Protein AF-A0A8C4NB03-F1 (afdb_monomer)

Foldseek 3Di:
DPDPPPPPDDLPVLPDDCDPVNVVVVCPDPVVDDPVSVVCCVVDVDDPDDDADVVNDDQDDDDPFAFDDKDWADWDQQAPVRWIKTWMWTWTQQQKIWIWIGGPVGIDTLDIDRHDRGGWDDWDDDRVVQWIWTDGPVGIDIDGVDDQQVDQDQVSQLSDSQWHDPLGGIDGRDHPDPDPPNDPDQPCDPVRDPPDSPDDPDPPDVVVVVVVVVVVVVVVVVVCVVCVPPPPPVVVVVVVVCCVPPPPDDDDD

Nearest PDB structures (foldseek):
  9fmd-assembly1_w  TM=7.804E-01  e=2.345E-02  Homo sapiens
  7v2w-assembly1_H  TM=7.404E-01  e=2.937E-02  Saccharomyces cerevisiae S288C
  7v2y-assembly1_C  TM=7.307E-01  e=4.611E-02  Saccharomyces cerevisiae S288C
  4zoy-assembly1_A  TM=7.000E-01  e=1.136E-01  Thermochaetoides thermophila
  8avg-assembly1_B  TM=5.423E-01  e=3.710E-01  Mus musculus

InterPro domains:
  IPR001627 Sema domain [PF01403] (14-124)
  IPR001627 Sema domain [PS51004] (1-145)
  IPR015943 WD40/YVTN repeat-like-containing domain superfamily [G3DSA:2.130.10.10] (7-146)
  IPR027231 Semaphorin [PTHR11036] (16-190)
  IPR036352 Sema domain superfamily [SSF101912] (17-151)

Mean predicted aligned error: 15.62 Å

Sequence (253 aa):
MMLGHIFRSHFYSSLQCITPELHRSGFNTSLDLPDDSLRYLQDNPLLAGVVKPYKDKPLFVAHKDTYTRIAVGPPLHADLKLRTYRIIYLGTDKGVLHKVVLRDNGTYVSSKINLFNSSIKNLLMAPSKGMLYVNSAEGVAQVPVVYCEAYCSCSLCVKDPHCTWNMTHCIIHRTSLKQSVETCEPHHDVNGNNSRIQEDKDCFSPFLLLGLFMILLVISVVLTRLWPHRHVYAGRIYRWIWQRHFTTHPDFR

Radius of gyration: 31.24 Å; Cα contacts (8 Å, |Δi|>4): 310; chains: 1; bounding box: 99×56×75 Å

Structure (mmCIF, N/CA/C/O backbone):
data_AF-A0A8C4NB03-F1
#
_entry.id   AF-A0A8C4NB03-F1
#
loop_
_atom_site.group_PDB
_atom_site.id
_atom_site.type_symbol
_atom_site.label_atom_id
_atom_site.label_alt_id
_atom_site.label_comp_id
_atom_site.label_asym_id
_atom_site.label_entity_id
_atom_site.label_seq_id
_atom_site.pdbx_PDB_ins_code
_atom_site.Cartn_x
_atom_site.Cartn_y
_atom_site.Cartn_z
_atom_site.occupancy
_atom_site.B_iso_or_equiv
_atom_site.auth_seq_id
_atom_site.auth_comp_id
_atom_site.auth_asym_id
_atom_site.auth_atom_id
_atom_site.pdbx_PDB_model_num
ATOM 1 N N . MET A 1 1 ? -48.770 4.315 7.917 1.00 39.28 1 MET A N 1
ATOM 2 C CA . MET A 1 1 ? -47.338 4.131 8.242 1.00 39.28 1 MET A CA 1
ATOM 3 C C . MET A 1 1 ? -46.937 5.167 9.290 1.00 39.28 1 MET A C 1
ATOM 5 O O . MET A 1 1 ? -46.434 6.223 8.949 1.00 39.28 1 MET A O 1
ATOM 9 N N . MET A 1 2 ? -47.235 4.905 10.563 1.00 34.56 2 MET A N 1
ATOM 10 C CA . MET A 1 2 ? -46.855 5.756 11.698 1.00 34.56 2 MET A CA 1
ATOM 11 C C . MET A 1 2 ? -46.281 4.857 12.795 1.00 34.56 2 MET A C 1
ATOM 13 O O . MET A 1 2 ? -46.983 4.520 13.732 1.00 34.56 2 MET A O 1
ATOM 17 N N . LEU A 1 3 ? -45.035 4.410 12.638 1.00 29.78 3 LEU A N 1
ATOM 18 C CA . LEU A 1 3 ? -44.273 3.695 13.680 1.00 29.78 3 LEU A CA 1
ATOM 19 C C . LEU A 1 3 ? -42.755 3.963 13.530 1.00 29.78 3 LEU A C 1
ATOM 21 O O . LEU A 1 3 ? -41.924 3.125 13.849 1.00 29.78 3 LEU A O 1
ATOM 25 N N . GLY A 1 4 ? -42.376 5.136 13.005 1.00 31.12 4 GLY A N 1
ATOM 26 C CA . GLY A 1 4 ? -40.973 5.501 12.737 1.00 31.12 4 GLY A CA 1
ATOM 27 C C . GLY A 1 4 ? -40.323 6.443 13.758 1.00 31.12 4 GLY A C 1
ATOM 28 O O . GLY A 1 4 ? -39.157 6.783 13.601 1.00 31.12 4 GLY A O 1
ATOM 29 N N . HIS A 1 5 ? -41.051 6.888 14.789 1.00 32.00 5 HIS A N 1
ATOM 30 C CA . HIS A 1 5 ? -40.609 7.993 15.657 1.00 32.00 5 HIS A CA 1
ATOM 31 C C . HIS A 1 5 ? -40.432 7.644 17.145 1.00 32.00 5 HIS A C 1
ATOM 33 O O . HIS A 1 5 ? -40.234 8.551 17.943 1.00 32.00 5 HIS A O 1
ATOM 39 N N . ILE A 1 6 ? -40.436 6.361 17.530 1.00 32.59 6 ILE A N 1
ATOM 40 C CA . ILE A 1 6 ? -40.239 5.956 18.941 1.00 32.59 6 ILE A CA 1
ATOM 41 C C . ILE A 1 6 ? -38.779 5.556 19.250 1.00 32.59 6 ILE A C 1
ATOM 43 O O . ILE A 1 6 ? -38.329 5.704 20.379 1.00 32.59 6 ILE A O 1
ATOM 47 N N . PHE A 1 7 ? -37.968 5.173 18.258 1.00 35.81 7 PHE A N 1
ATOM 48 C CA . PHE A 1 7 ? -36.562 4.773 18.472 1.00 35.81 7 PHE A CA 1
ATOM 49 C C . PHE A 1 7 ? -35.549 5.916 18.314 1.00 35.81 7 PHE A C 1
ATOM 51 O O . PHE A 1 7 ? -34.448 5.726 17.797 1.00 35.81 7 PHE A O 1
ATOM 58 N N . ARG A 1 8 ? -35.906 7.134 18.727 1.00 42.50 8 ARG A N 1
ATOM 59 C CA . ARG A 1 8 ? -35.011 8.291 18.616 1.00 42.50 8 ARG A CA 1
ATOM 60 C C . ARG A 1 8 ? -34.994 9.093 19.916 1.00 42.50 8 ARG A C 1
ATOM 62 O O . ARG A 1 8 ? -35.601 10.151 19.943 1.00 42.50 8 ARG A O 1
ATOM 69 N N . SER A 1 9 ? -34.281 8.609 20.946 1.00 42.16 9 SER A N 1
ATOM 70 C CA . SER A 1 9 ? -33.497 9.503 21.837 1.00 42.16 9 SER A CA 1
ATOM 71 C C . SER A 1 9 ? -32.680 8.875 22.985 1.00 42.16 9 SER A C 1
ATOM 73 O O . SER A 1 9 ? -31.803 9.585 23.455 1.00 42.16 9 SER A O 1
ATOM 75 N N . HIS A 1 10 ? -32.855 7.624 23.445 1.00 42.25 10 HIS A N 1
ATOM 76 C CA . HIS A 1 10 ? -32.178 7.199 24.703 1.00 42.25 10 HIS A CA 1
ATOM 77 C C . HIS A 1 10 ? -31.176 6.031 24.646 1.00 42.25 10 HIS A C 1
ATOM 79 O O . HIS A 1 10 ? -30.342 5.942 25.536 1.00 42.25 10 HIS A O 1
ATOM 85 N N . PHE A 1 11 ? -31.185 5.172 23.622 1.00 46.91 11 PHE A N 1
ATOM 86 C CA . PHE A 1 11 ? -30.356 3.944 23.621 1.00 46.91 11 PHE A CA 1
ATOM 87 C C . PHE A 1 11 ? -29.073 4.006 22.775 1.00 46.91 11 PHE A C 1
ATOM 89 O O . PHE A 1 11 ? -28.273 3.076 22.778 1.00 46.91 11 PHE A O 1
ATOM 96 N N . TYR A 1 12 ? -28.835 5.105 22.054 1.00 47.53 12 TYR A N 1
ATOM 97 C CA . TYR A 1 12 ? -27.606 5.266 21.262 1.00 47.53 12 TYR A CA 1
ATOM 98 C C . TYR A 1 12 ? -26.385 5.682 22.098 1.00 47.53 12 TYR A C 1
ATOM 100 O O . TYR A 1 12 ? -25.274 5.661 21.579 1.00 47.53 12 TYR A O 1
ATOM 108 N N . SER A 1 13 ? -26.559 6.012 23.384 1.00 51.44 13 SER A N 1
ATOM 109 C CA . SER A 1 13 ? -25.444 6.294 24.301 1.00 51.44 13 SER A CA 1
ATOM 110 C C . SER A 1 13 ? -24.755 5.034 24.830 1.00 51.44 13 SER A C 1
ATOM 112 O O . SER A 1 13 ? -23.807 5.150 25.597 1.00 51.44 13 SER A O 1
ATOM 114 N N . SER A 1 14 ? -25.242 3.839 24.487 1.00 54.34 14 SER A N 1
ATOM 115 C CA . SER A 1 14 ? -24.723 2.579 25.031 1.00 54.34 14 SER A CA 1
ATOM 116 C C . SER A 1 14 ? -23.525 2.044 24.235 1.00 54.34 14 SER A C 1
ATOM 118 O O . SER A 1 14 ? -22.681 1.360 24.795 1.00 54.34 14 SER A O 1
ATOM 120 N N . LEU A 1 15 ? -23.401 2.385 22.946 1.00 62.94 15 LEU A N 1
ATOM 121 C CA . LEU A 1 15 ? -22.334 1.924 22.036 1.00 62.94 15 LEU A CA 1
ATOM 122 C C . LEU A 1 15 ? -21.159 2.913 21.967 1.00 62.94 15 LEU A C 1
ATOM 124 O O . LEU A 1 15 ? -20.719 3.299 20.884 1.00 62.94 15 LEU A O 1
ATOM 128 N N . GLN A 1 16 ? -20.662 3.367 23.114 1.00 76.00 16 GLN A N 1
ATOM 129 C CA . GLN A 1 16 ? -19.567 4.334 23.156 1.00 76.00 16 GLN A CA 1
ATOM 130 C C . GLN A 1 16 ? -18.542 3.988 24.229 1.00 76.00 16 GLN A C 1
ATOM 132 O O . GLN A 1 16 ? -18.860 3.397 25.259 1.00 76.00 16 GLN A O 1
ATOM 137 N N . CYS A 1 17 ? -17.294 4.385 23.985 1.00 87.19 17 CYS A N 1
ATOM 138 C CA . CYS A 1 17 ? -16.289 4.434 25.040 1.00 87.19 17 CYS A CA 1
ATOM 139 C C . CYS A 1 17 ? -16.781 5.347 26.173 1.00 87.19 17 CYS A C 1
ATOM 141 O O . CYS A 1 17 ? -17.563 6.267 25.929 1.00 87.19 17 CYS A O 1
ATOM 143 N N . ILE A 1 18 ? -16.281 5.146 27.394 1.00 89.19 18 ILE A N 1
ATOM 144 C CA . ILE A 1 18 ? -16.534 6.083 28.494 1.00 89.19 18 ILE A CA 1
ATOM 145 C C . ILE A 1 18 ? -15.973 7.454 28.098 1.00 89.19 18 ILE A C 1
ATOM 147 O O . ILE A 1 18 ? -14.759 7.645 28.012 1.00 89.19 18 ILE A O 1
ATOM 151 N N . THR A 1 19 ? -16.869 8.391 27.787 1.00 88.75 19 THR A N 1
ATOM 152 C CA . THR A 1 19 ? -16.515 9.760 27.408 1.00 88.75 19 THR A CA 1
ATOM 153 C C . THR A 1 19 ? -16.420 10.652 28.651 1.00 88.75 19 THR A C 1
ATOM 155 O O . THR A 1 19 ? -16.938 10.294 29.716 1.00 88.75 19 THR A O 1
ATOM 158 N N . PRO A 1 20 ? -15.809 11.847 28.554 1.00 92.19 20 PRO A N 1
ATOM 159 C CA . PRO A 1 20 ? -15.792 12.804 29.660 1.00 92.19 20 PRO A CA 1
ATOM 160 C C . PRO A 1 20 ? -17.190 13.169 30.192 1.00 92.19 20 PRO A C 1
ATOM 162 O O . PRO A 1 20 ? -17.344 13.461 31.376 1.00 92.19 20 PRO A O 1
ATOM 165 N N . GLU A 1 21 ? -18.222 13.144 29.347 1.00 88.69 21 GLU A N 1
ATOM 166 C CA . GLU A 1 21 ? -19.617 13.393 29.735 1.00 88.69 21 GLU A CA 1
ATOM 167 C C . GLU A 1 21 ? -20.173 12.270 30.624 1.00 88.69 21 GLU A C 1
ATOM 169 O O . GLU A 1 21 ? -20.829 12.545 31.632 1.00 88.69 21 GLU A O 1
ATOM 174 N N . LEU A 1 22 ? -19.866 11.012 30.289 1.00 85.94 22 LEU A N 1
ATOM 175 C CA . LEU A 1 22 ? -20.229 9.851 31.106 1.00 85.94 22 LEU A CA 1
ATOM 176 C C . LEU A 1 22 ? -19.485 9.852 32.444 1.00 85.94 22 LEU A C 1
ATOM 178 O O . LEU A 1 22 ? -20.095 9.600 33.482 1.00 85.94 22 LEU A O 1
ATOM 182 N N . HIS A 1 23 ? -18.213 10.254 32.443 1.00 90.81 23 HIS A N 1
ATOM 183 C CA . HIS A 1 23 ? -17.425 10.382 33.668 1.00 90.81 23 HIS A CA 1
ATOM 184 C C . HIS A 1 23 ? -18.009 11.428 34.634 1.00 90.81 23 HIS A C 1
ATOM 186 O O . HIS A 1 23 ? -18.045 11.211 35.843 1.00 90.81 23 HIS A O 1
ATOM 192 N N . ARG A 1 24 ? -18.527 12.561 34.135 1.00 92.31 24 ARG A N 1
ATOM 193 C CA . ARG A 1 24 ? -19.234 13.552 34.980 1.00 92.31 24 ARG A CA 1
ATOM 194 C C . ARG A 1 24 ? -20.560 13.034 35.534 1.00 92.31 24 ARG A C 1
ATOM 196 O O . ARG A 1 24 ? -21.052 13.570 36.521 1.00 92.31 24 ARG A O 1
ATOM 203 N N . SER A 1 25 ? -21.118 12.006 34.904 1.00 87.62 25 SER A N 1
ATOM 204 C CA . SER A 1 25 ? -22.364 11.357 35.313 1.00 87.62 25 SER A CA 1
ATOM 205 C C . SER A 1 25 ? -22.132 10.187 36.281 1.00 87.62 25 SER A C 1
ATOM 207 O O . SER A 1 25 ? -23.084 9.494 36.623 1.00 87.62 25 SER A O 1
ATOM 209 N N . GLY A 1 26 ? -20.888 9.970 36.734 1.00 89.25 26 GLY A N 1
ATOM 210 C CA . GLY A 1 26 ? -20.524 8.933 37.705 1.00 89.25 26 GLY A CA 1
ATOM 211 C C . GLY A 1 26 ? -20.072 7.604 37.096 1.00 89.25 26 GLY A C 1
ATOM 212 O O . GLY A 1 26 ? -19.707 6.700 37.841 1.00 89.25 26 GLY A O 1
ATOM 213 N N . PHE A 1 27 ? -20.047 7.485 35.765 1.00 89.38 27 PHE A N 1
ATOM 214 C CA . PHE A 1 27 ? -19.575 6.287 35.074 1.00 89.38 27 PHE A CA 1
ATOM 215 C C . PHE A 1 27 ? -18.079 6.410 34.784 1.00 89.38 27 PHE A C 1
ATOM 217 O O . PHE A 1 27 ? -17.679 7.008 33.784 1.00 89.38 27 PHE A O 1
ATOM 224 N N . ASN A 1 28 ? -17.244 5.870 35.669 1.00 92.06 28 ASN A N 1
ATOM 225 C CA . ASN A 1 28 ? -15.788 5.955 35.537 1.00 92.06 28 ASN A CA 1
ATOM 226 C C . ASN A 1 28 ? -15.233 4.805 34.690 1.00 92.06 28 ASN A C 1
ATOM 228 O O . ASN A 1 28 ? -14.223 4.953 34.001 1.00 92.06 28 ASN A O 1
ATOM 232 N N . THR A 1 29 ? -15.900 3.655 34.734 1.00 91.31 29 THR A N 1
ATOM 233 C CA . THR A 1 29 ? -15.513 2.427 34.044 1.00 91.31 29 THR A CA 1
ATOM 234 C C . THR A 1 29 ? -16.710 1.785 33.344 1.00 91.31 29 THR A C 1
ATOM 236 O O . THR A 1 29 ? -17.862 2.139 33.587 1.00 91.31 29 THR A O 1
ATOM 239 N N . SER A 1 30 ? -16.453 0.796 32.483 1.00 88.19 30 SER A N 1
ATOM 240 C CA . SER A 1 30 ? -17.520 0.022 31.835 1.00 88.19 30 SER A CA 1
ATOM 241 C C . SER A 1 30 ? -18.359 -0.808 32.812 1.00 88.19 30 SER A C 1
ATOM 243 O O . SER A 1 30 ? -19.448 -1.227 32.441 1.00 88.19 30 SER A O 1
ATOM 245 N N . LEU A 1 31 ? -17.862 -1.061 34.029 1.00 90.00 31 LEU A N 1
ATOM 246 C CA . LEU A 1 31 ? -18.582 -1.795 35.076 1.00 90.00 31 LEU A CA 1
ATOM 247 C C . LEU A 1 31 ? -19.647 -0.939 35.761 1.00 90.00 31 LEU A C 1
ATOM 249 O O . LEU A 1 31 ? -20.587 -1.480 36.327 1.00 90.00 31 LEU A O 1
ATOM 253 N N . ASP A 1 32 ? -19.498 0.383 35.696 1.00 89.62 32 ASP A N 1
ATOM 254 C CA . ASP A 1 32 ? -20.463 1.308 36.283 1.00 89.62 32 ASP A CA 1
ATOM 255 C C . ASP A 1 32 ? -21.701 1.464 35.381 1.00 89.62 32 ASP A C 1
ATOM 257 O O . ASP A 1 32 ? -22.703 2.041 35.799 1.00 89.62 32 ASP A O 1
ATOM 261 N N . LEU A 1 33 ? -21.639 0.978 34.132 1.00 88.19 33 LEU A N 1
ATOM 262 C CA . LEU A 1 33 ? -22.737 1.078 33.176 1.00 88.19 33 LEU A CA 1
ATOM 263 C C . LEU A 1 33 ? -23.939 0.224 33.617 1.00 88.19 33 LEU A C 1
ATOM 265 O O . LEU A 1 33 ? -23.751 -0.893 34.093 1.00 88.19 33 LEU A O 1
ATOM 269 N N . PRO A 1 34 ? -25.182 0.690 33.393 1.00 88.75 34 PRO A N 1
ATOM 270 C CA . PRO A 1 34 ? -26.370 -0.078 33.750 1.00 88.75 34 PRO A CA 1
ATOM 271 C C . PRO A 1 34 ? -26.455 -1.418 33.009 1.00 88.75 34 PRO A C 1
ATOM 273 O O . PRO A 1 34 ? -26.228 -1.472 31.795 1.00 88.75 34 PRO A O 1
ATOM 276 N N . ASP A 1 35 ? -26.902 -2.467 33.704 1.00 89.31 35 ASP A N 1
ATOM 277 C CA . ASP A 1 35 ? -27.053 -3.821 33.148 1.00 89.31 35 ASP A CA 1
ATOM 278 C C . ASP A 1 35 ? -27.904 -3.861 31.873 1.00 89.31 35 ASP A C 1
ATOM 280 O O . ASP A 1 35 ? -27.586 -4.591 30.938 1.00 89.31 35 ASP A O 1
ATOM 284 N N . ASP A 1 36 ? -28.953 -3.039 31.776 1.00 87.81 36 ASP A N 1
ATOM 285 C CA . ASP A 1 36 ? -29.783 -2.967 30.567 1.00 87.81 36 ASP A CA 1
ATOM 286 C C . ASP A 1 36 ? -29.011 -2.442 29.349 1.00 87.81 36 ASP A C 1
ATOM 288 O O . ASP A 1 36 ? -29.244 -2.895 28.228 1.00 87.81 36 ASP A O 1
ATOM 292 N N . SER A 1 37 ? -28.058 -1.525 29.556 1.00 85.44 37 SER A N 1
ATOM 293 C CA . SER A 1 37 ? -27.166 -1.070 28.483 1.00 85.44 37 SER A CA 1
ATOM 294 C C . SER A 1 37 ? -26.199 -2.177 28.073 1.00 85.44 37 SER A C 1
ATOM 296 O O . SER A 1 37 ? -26.004 -2.397 26.880 1.00 85.44 37 SER A O 1
ATOM 298 N N . LEU A 1 38 ? -25.633 -2.907 29.040 1.00 85.81 38 LEU A N 1
ATOM 299 C CA . LEU A 1 38 ? -24.723 -4.025 28.772 1.00 85.81 38 LEU A CA 1
ATOM 300 C C . LEU A 1 38 ? -25.433 -5.179 28.050 1.00 85.81 38 LEU A C 1
ATOM 302 O O . LEU A 1 38 ? -24.918 -5.699 27.061 1.00 85.81 38 LEU A O 1
ATOM 306 N N . ARG A 1 39 ? -26.647 -5.533 28.479 1.00 88.12 39 ARG A N 1
ATOM 307 C CA . ARG A 1 39 ? -27.478 -6.556 27.835 1.00 88.12 39 ARG A CA 1
ATOM 308 C C . ARG A 1 39 ? -27.890 -6.143 26.427 1.00 88.12 39 ARG A C 1
ATOM 310 O O . ARG A 1 39 ? -27.788 -6.942 25.504 1.00 88.12 39 ARG A O 1
ATOM 317 N N . TYR A 1 40 ? -28.266 -4.880 26.223 1.00 86.19 40 TYR A N 1
ATOM 318 C CA . TYR A 1 40 ? -28.564 -4.380 24.882 1.00 86.19 40 TYR A CA 1
ATOM 319 C C . TYR A 1 40 ? -27.361 -4.506 23.937 1.00 86.19 40 TYR A C 1
ATOM 321 O O . TYR A 1 40 ? -27.536 -4.931 22.796 1.00 86.19 40 TYR A O 1
ATOM 329 N N . LEU A 1 41 ? -26.149 -4.176 24.405 1.00 85.88 41 LEU A N 1
ATOM 330 C CA . LEU A 1 41 ? -24.910 -4.352 23.636 1.00 85.88 41 LEU A CA 1
ATOM 331 C C . LEU A 1 41 ? -24.642 -5.816 23.286 1.00 85.88 41 LEU A C 1
ATOM 333 O O . LEU A 1 41 ? -24.218 -6.111 22.169 1.00 85.88 41 LEU A O 1
ATOM 337 N N . GLN A 1 42 ? -24.890 -6.716 24.237 1.00 89.62 42 GLN A N 1
ATOM 338 C CA . GLN A 1 42 ? -24.741 -8.153 24.043 1.00 89.62 42 GLN A CA 1
ATOM 339 C C . GLN A 1 42 ? -25.725 -8.688 22.994 1.00 89.62 42 GLN A C 1
ATOM 341 O O . GLN A 1 42 ? -25.332 -9.473 22.132 1.00 89.62 42 GLN A O 1
ATOM 346 N N . ASP A 1 43 ? -26.974 -8.226 23.036 1.00 93.31 43 ASP A N 1
ATOM 347 C CA . ASP A 1 43 ? -28.040 -8.690 22.147 1.00 93.31 43 ASP A CA 1
ATOM 348 C C . ASP A 1 43 ? -27.993 -8.021 20.758 1.00 93.31 43 ASP A C 1
ATOM 350 O O . ASP A 1 43 ? -28.515 -8.570 19.787 1.00 93.31 43 ASP A O 1
ATOM 354 N N . ASN A 1 44 ? -27.353 -6.849 20.631 1.00 87.56 44 ASN A N 1
ATOM 355 C CA . ASN A 1 44 ? -27.353 -6.031 19.409 1.00 87.56 44 ASN A CA 1
ATOM 356 C C . ASN A 1 44 ? -25.939 -5.577 18.983 1.00 87.56 44 ASN A C 1
ATOM 358 O O . ASN A 1 44 ? -25.669 -4.375 18.907 1.00 87.56 44 ASN A O 1
ATOM 362 N N . PRO A 1 45 ? -25.023 -6.502 18.641 1.00 85.94 45 PRO A N 1
ATOM 363 C CA . PRO A 1 45 ? -23.652 -6.151 18.258 1.00 85.94 45 PRO A CA 1
ATOM 364 C C . PRO A 1 45 ? -23.541 -5.490 16.872 1.00 85.94 45 PRO A C 1
ATOM 366 O O . PRO A 1 45 ? -22.500 -4.924 16.535 1.00 85.94 45 PRO A O 1
ATOM 369 N N . LEU A 1 46 ? -24.582 -5.582 16.036 1.00 88.25 46 LEU A N 1
ATOM 370 C CA . LEU A 1 46 ? -24.587 -5.040 14.679 1.00 88.25 46 LEU A CA 1
ATOM 371 C C . LEU A 1 46 ? -25.263 -3.670 14.630 1.00 88.25 46 LEU A C 1
ATOM 373 O O . LEU A 1 46 ? -26.407 -3.498 15.045 1.00 88.25 46 LEU A O 1
ATOM 377 N N . LEU A 1 47 ? -24.568 -2.703 14.036 1.00 87.38 47 LEU A N 1
ATOM 378 C CA . LEU A 1 47 ? -25.147 -1.405 13.713 1.00 87.38 47 LEU A CA 1
ATOM 379 C C . LEU A 1 47 ? -26.103 -1.537 12.520 1.00 87.38 47 LEU A C 1
ATOM 381 O O . LEU A 1 47 ? -25.788 -2.195 11.531 1.00 87.38 47 LEU A O 1
ATOM 385 N N . ALA A 1 48 ? -27.239 -0.840 12.573 1.00 87.62 48 ALA A N 1
ATOM 386 C CA . ALA A 1 48 ? -28.165 -0.760 11.439 1.00 87.62 48 ALA A CA 1
ATOM 387 C C . ALA A 1 48 ? -27.596 0.059 10.260 1.00 87.62 48 ALA A C 1
ATOM 389 O O . ALA A 1 48 ? -28.014 -0.108 9.115 1.00 87.62 48 ALA A O 1
ATOM 390 N N . GLY A 1 49 ? -26.663 0.976 10.539 1.00 88.25 49 GLY A N 1
ATOM 391 C CA . GLY A 1 49 ? -26.041 1.844 9.543 1.00 88.25 49 GLY A CA 1
ATOM 392 C C . GLY A 1 49 ? -24.850 1.190 8.843 1.00 88.25 49 GLY A C 1
ATOM 393 O O . GLY A 1 49 ? -24.010 0.559 9.478 1.00 88.25 49 GLY A O 1
ATOM 394 N N . VAL A 1 50 ? -24.736 1.406 7.531 1.00 90.75 50 VAL A N 1
ATOM 395 C CA . VAL A 1 50 ? -23.585 0.963 6.733 1.00 90.75 50 VAL A CA 1
ATOM 396 C C . VAL A 1 50 ? -22.480 2.017 6.776 1.00 90.75 50 VAL A C 1
ATOM 398 O O . VAL A 1 50 ? -22.726 3.194 6.502 1.00 90.75 50 VAL A O 1
ATOM 401 N N . VAL A 1 51 ? -21.244 1.590 7.049 1.00 92.19 51 VAL A N 1
ATOM 402 C CA . VAL A 1 51 ? -20.060 2.444 6.894 1.00 92.19 51 VAL A CA 1
ATOM 403 C C . VAL A 1 51 ? -19.749 2.580 5.407 1.00 92.19 51 VAL A C 1
ATOM 405 O O . VAL A 1 51 ? -19.340 1.621 4.751 1.00 92.19 51 VAL A O 1
ATOM 408 N N . LYS A 1 52 ? -19.959 3.779 4.864 1.00 93.69 52 LYS A N 1
ATOM 409 C CA . LYS A 1 52 ? -19.673 4.073 3.459 1.00 93.69 52 LYS A CA 1
ATOM 410 C C . LYS A 1 52 ? -18.211 4.489 3.264 1.00 93.69 52 LYS A C 1
ATOM 412 O O . LYS A 1 52 ? -17.630 5.119 4.151 1.00 93.69 52 LYS A O 1
ATOM 417 N N . PRO A 1 53 ? -17.598 4.169 2.110 1.00 92.69 53 PRO A N 1
ATOM 418 C CA . PRO A 1 53 ? -16.272 4.674 1.780 1.00 92.69 53 PRO A CA 1
ATOM 419 C C . PRO A 1 53 ? -16.291 6.199 1.620 1.00 92.69 53 PRO A C 1
ATOM 421 O O . PRO A 1 53 ? -17.324 6.808 1.345 1.00 92.69 53 PRO A O 1
ATOM 424 N N . TYR A 1 54 ? -15.122 6.829 1.737 1.00 87.81 54 TYR A N 1
ATOM 425 C CA . TYR A 1 54 ? -14.985 8.263 1.485 1.00 87.81 54 TYR A CA 1
ATOM 426 C C . TYR A 1 54 ? -15.505 8.632 0.082 1.00 87.81 54 TYR A C 1
ATOM 428 O O . TYR A 1 54 ? -15.112 8.015 -0.908 1.00 87.81 54 TYR A O 1
ATOM 436 N N . LYS A 1 55 ? -16.368 9.655 -0.004 1.00 89.25 55 LYS A N 1
ATOM 437 C CA . LYS A 1 55 ? -17.083 10.074 -1.231 1.00 89.25 55 LYS A CA 1
ATOM 438 C C . LYS A 1 55 ? -18.008 9.001 -1.835 1.00 89.25 55 LYS A C 1
ATOM 440 O O . LYS A 1 55 ? -18.275 9.058 -3.033 1.00 89.25 55 LYS A O 1
ATOM 445 N N . ASP A 1 56 ? -18.473 8.039 -1.036 1.00 92.56 56 ASP A N 1
ATOM 446 C CA . ASP A 1 56 ? -19.433 6.995 -1.427 1.00 92.56 56 ASP A CA 1
ATOM 447 C C . ASP A 1 56 ? -19.008 6.164 -2.654 1.00 92.56 56 ASP A C 1
ATOM 449 O O . ASP A 1 56 ? -19.836 5.580 -3.351 1.00 92.56 56 ASP A O 1
ATOM 453 N N . LYS A 1 57 ? -17.699 6.085 -2.929 1.00 90.75 57 LYS A N 1
ATOM 454 C CA . LYS A 1 57 ? -17.147 5.339 -4.063 1.00 90.75 57 LYS A CA 1
ATOM 455 C C . LYS A 1 57 ? -15.785 4.720 -3.740 1.00 90.75 57 LYS A C 1
ATOM 457 O O . LYS A 1 57 ? -15.040 5.277 -2.931 1.00 90.75 57 LYS A O 1
ATOM 462 N N . PRO A 1 58 ? -15.415 3.593 -4.373 1.00 90.38 58 PRO A N 1
ATOM 463 C CA . PRO A 1 58 ? -14.067 3.050 -4.249 1.00 90.38 58 PRO A CA 1
ATOM 464 C C . PRO A 1 58 ? -13.031 4.012 -4.848 1.00 90.38 58 PRO A C 1
ATOM 466 O O . PRO A 1 58 ? -13.283 4.686 -5.847 1.00 90.38 58 PRO A O 1
ATOM 469 N N . LEU A 1 59 ? -11.835 4.047 -4.254 1.00 88.38 59 LEU A N 1
ATOM 470 C CA . LEU A 1 59 ? -10.708 4.844 -4.763 1.00 88.38 59 LEU A CA 1
ATOM 471 C C . LEU A 1 59 ? -10.127 4.273 -6.062 1.00 88.38 59 LEU A C 1
ATOM 473 O O . LEU A 1 59 ? -9.560 5.006 -6.874 1.00 88.38 59 LEU A O 1
ATOM 477 N N . PHE A 1 60 ? -10.227 2.956 -6.220 1.00 87.62 60 PHE A N 1
ATOM 478 C CA . PHE A 1 60 ? -9.683 2.201 -7.334 1.00 87.62 60 PHE A CA 1
ATOM 479 C C . PHE A 1 60 ? -10.394 0.849 -7.432 1.00 87.62 60 PHE A C 1
ATOM 481 O O . PHE A 1 60 ? -10.648 0.216 -6.408 1.00 87.62 60 PHE A O 1
ATOM 488 N N . VAL A 1 61 ? -10.694 0.405 -8.653 1.00 88.62 61 VAL A N 1
ATOM 489 C CA . VAL A 1 61 ? -11.255 -0.922 -8.940 1.00 88.62 61 VAL A CA 1
ATOM 490 C C . VAL A 1 61 ? -10.346 -1.587 -9.966 1.00 88.62 61 VAL A C 1
ATOM 492 O O . VAL A 1 61 ? -10.135 -1.044 -11.048 1.00 88.62 61 VAL A O 1
ATOM 495 N N . ALA A 1 62 ? -9.774 -2.742 -9.625 1.00 85.50 62 ALA A N 1
ATOM 496 C CA . ALA A 1 62 ? -9.016 -3.533 -10.588 1.00 85.50 62 ALA A CA 1
ATOM 497 C C . ALA A 1 62 ? -9.936 -4.428 -11.417 1.00 85.50 62 ALA A C 1
ATOM 499 O O . ALA A 1 62 ? -10.904 -4.982 -10.908 1.00 85.50 62 ALA A O 1
ATOM 500 N N . HIS A 1 63 ? -9.582 -4.602 -12.691 1.00 81.50 63 HIS A N 1
ATOM 501 C CA . HIS A 1 63 ? -10.321 -5.462 -13.618 1.00 81.50 63 HIS A CA 1
ATOM 502 C C . HIS A 1 63 ? -9.668 -6.832 -13.846 1.00 81.50 63 HIS A C 1
ATOM 504 O O . HIS A 1 63 ? -10.358 -7.767 -14.233 1.00 81.50 63 HIS A O 1
ATOM 510 N N . LYS A 1 64 ? -8.345 -6.956 -13.665 1.00 88.31 64 LYS A N 1
ATOM 511 C CA . LYS A 1 64 ? -7.572 -8.151 -14.070 1.00 88.31 64 LYS A CA 1
ATOM 512 C C . LYS A 1 64 ? -6.707 -8.761 -12.967 1.00 88.31 64 LYS A C 1
ATOM 514 O O . LYS A 1 64 ? -6.178 -9.852 -13.152 1.00 88.31 64 LYS A O 1
ATOM 519 N N . ASP A 1 65 ? -6.543 -8.049 -11.860 1.00 93.38 65 ASP A N 1
ATOM 520 C CA . ASP A 1 65 ? -5.581 -8.372 -10.813 1.00 93.38 65 ASP A CA 1
ATOM 521 C C . ASP A 1 65 ? -6.324 -8.610 -9.490 1.00 93.38 65 ASP A C 1
ATOM 523 O O . ASP A 1 65 ? -7.182 -7.807 -9.115 1.00 93.38 65 ASP A O 1
ATOM 527 N N . THR A 1 6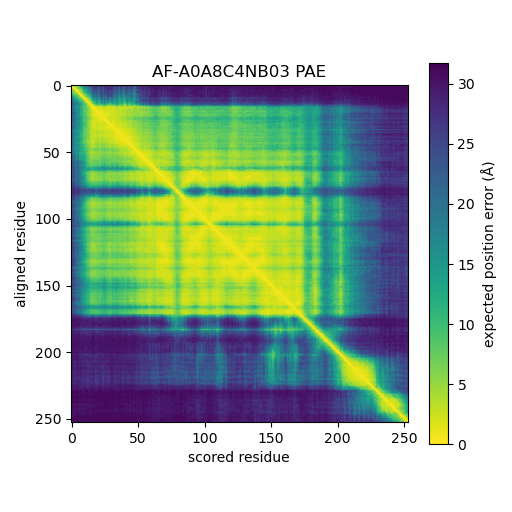6 ? -5.984 -9.689 -8.779 1.00 96.19 66 THR A N 1
ATOM 528 C CA . THR A 1 66 ? -6.529 -9.998 -7.449 1.00 96.19 66 THR A CA 1
ATOM 529 C C . THR A 1 66 ? -5.560 -9.493 -6.388 1.00 96.19 66 THR A C 1
ATOM 531 O O . THR A 1 66 ? -4.461 -10.028 -6.229 1.00 96.19 66 THR A O 1
ATOM 534 N N . TYR A 1 67 ? -5.952 -8.459 -5.645 1.00 97.00 67 TYR A N 1
ATOM 535 C CA . TYR A 1 67 ? -5.110 -7.907 -4.585 1.00 97.00 67 TYR A CA 1
ATOM 536 C C . TYR A 1 67 ? -5.294 -8.641 -3.264 1.00 97.00 67 TYR A C 1
ATOM 538 O O . TYR A 1 67 ? -6.411 -8.875 -2.812 1.00 97.00 67 TYR A O 1
ATOM 546 N N . THR A 1 68 ? -4.175 -8.959 -2.621 1.00 97.19 68 THR A N 1
ATOM 547 C CA . THR A 1 68 ? -4.123 -9.675 -1.344 1.00 97.19 68 THR A CA 1
ATOM 548 C C . THR A 1 68 ? -3.738 -8.767 -0.187 1.00 97.19 68 THR A C 1
ATOM 550 O O . THR A 1 68 ? -4.166 -9.007 0.942 1.00 97.19 68 THR A O 1
ATOM 553 N N . ARG A 1 69 ? -2.906 -7.747 -0.427 1.00 97.88 69 ARG A N 1
ATOM 554 C CA . ARG A 1 69 ? -2.354 -6.866 0.613 1.00 97.88 69 ARG A CA 1
ATOM 555 C C . ARG A 1 69 ? -2.256 -5.428 0.135 1.00 97.88 69 ARG A C 1
ATOM 557 O O . ARG A 1 69 ? -2.077 -5.176 -1.054 1.00 97.88 69 ARG A O 1
ATOM 564 N N . ILE A 1 70 ? -2.324 -4.504 1.087 1.00 97.50 70 ILE A N 1
ATOM 565 C CA . ILE A 1 70 ? -2.211 -3.065 0.869 1.00 97.50 70 ILE A CA 1
ATOM 566 C C . ILE A 1 70 ? -1.241 -2.462 1.888 1.00 97.50 70 ILE A C 1
ATOM 568 O O . ILE A 1 70 ? -1.269 -2.825 3.060 1.00 97.50 70 ILE A O 1
ATOM 572 N N . ALA A 1 71 ? -0.408 -1.528 1.443 1.00 97.56 71 ALA A N 1
ATOM 573 C CA . ALA A 1 71 ? 0.350 -0.628 2.302 1.00 97.56 71 ALA A CA 1
ATOM 574 C C . ALA A 1 71 ? 0.266 0.795 1.741 1.00 97.56 71 ALA A C 1
ATOM 576 O O . ALA A 1 71 ? 0.219 0.989 0.528 1.00 97.56 71 ALA A O 1
ATOM 577 N N . VAL A 1 72 ? 0.239 1.799 2.613 1.00 95.06 72 VAL A N 1
ATOM 578 C CA . VAL A 1 72 ? 0.151 3.208 2.210 1.00 95.06 72 VAL A CA 1
ATOM 579 C C . VAL A 1 72 ? 1.497 3.871 2.471 1.00 95.06 72 VAL A C 1
ATOM 581 O O . VAL A 1 72 ? 2.046 3.761 3.565 1.00 95.06 72 VAL A O 1
ATOM 584 N N . GLY A 1 73 ? 2.045 4.514 1.442 1.00 92.00 73 GLY A N 1
ATOM 585 C CA . GLY A 1 73 ? 3.286 5.272 1.533 1.00 92.00 73 GLY A CA 1
ATOM 586 C C . GLY A 1 73 ? 3.089 6.637 2.198 1.00 92.00 73 GLY A C 1
ATOM 587 O O . GLY A 1 73 ? 1.953 7.091 2.368 1.00 92.00 73 GLY A O 1
ATOM 588 N N . PRO A 1 74 ? 4.188 7.320 2.558 1.00 87.12 74 PRO A N 1
ATOM 589 C CA . PRO A 1 74 ? 4.107 8.692 3.042 1.00 87.12 74 PRO A CA 1
ATOM 590 C C . PRO A 1 74 ? 3.467 9.604 1.978 1.00 87.12 74 PRO A C 1
ATOM 592 O O . PRO A 1 74 ? 3.649 9.366 0.778 1.00 87.12 74 PRO A O 1
ATOM 595 N N . PRO A 1 75 ? 2.715 10.640 2.389 1.00 81.62 75 PRO A N 1
ATOM 596 C CA . PRO A 1 75 ? 2.183 11.619 1.453 1.00 81.62 75 PRO A CA 1
ATOM 597 C C . PRO A 1 75 ? 3.336 12.338 0.753 1.00 81.62 75 PRO A C 1
ATOM 599 O O . PRO A 1 75 ? 4.347 12.667 1.375 1.00 81.62 75 PRO A O 1
ATOM 602 N N . LEU A 1 76 ? 3.173 12.591 -0.544 1.00 81.38 76 LEU A N 1
ATOM 603 C CA . LEU A 1 76 ? 4.143 13.351 -1.317 1.00 81.38 76 LEU A CA 1
ATOM 604 C C . LEU A 1 76 ? 3.559 14.710 -1.697 1.00 81.38 76 LEU A C 1
ATOM 606 O O . LEU A 1 76 ? 2.499 14.791 -2.319 1.00 81.38 76 LEU A O 1
ATOM 610 N N . HIS A 1 77 ? 4.286 15.769 -1.354 1.00 74.12 77 HIS A N 1
ATOM 611 C CA . HIS A 1 77 ? 3.976 17.145 -1.725 1.00 74.12 77 HIS A CA 1
ATOM 612 C C . HIS A 1 77 ? 4.942 17.552 -2.836 1.00 74.12 77 HIS A C 1
ATOM 614 O O . HIS A 1 77 ? 6.122 17.776 -2.574 1.00 74.12 77 HIS A O 1
ATOM 620 N N . ALA A 1 78 ? 4.476 17.545 -4.086 1.00 59.50 78 ALA A N 1
ATOM 621 C CA . ALA A 1 78 ? 5.396 17.575 -5.226 1.00 59.50 78 ALA A CA 1
ATOM 622 C C . ALA A 1 78 ? 5.759 18.977 -5.739 1.00 59.50 78 ALA A C 1
ATOM 624 O O . ALA A 1 78 ? 6.582 19.060 -6.638 1.00 59.50 78 ALA A O 1
ATOM 625 N N . ASP A 1 79 ? 5.191 20.073 -5.226 1.00 57.44 79 ASP A N 1
ATOM 626 C CA . ASP A 1 79 ? 5.516 21.418 -5.730 1.00 57.44 79 ASP A CA 1
ATOM 627 C C . ASP A 1 79 ? 4.974 22.540 -4.818 1.00 57.44 79 ASP A C 1
ATOM 629 O O . ASP A 1 79 ? 4.119 22.305 -3.958 1.00 57.44 79 ASP A O 1
ATOM 633 N N . LEU A 1 80 ? 5.379 23.782 -5.105 1.00 50.03 80 LEU A N 1
ATOM 634 C CA . LEU A 1 80 ? 4.814 25.053 -4.629 1.00 50.03 80 LEU A CA 1
ATOM 635 C C . LEU A 1 80 ? 3.291 25.173 -4.860 1.00 50.03 80 LEU A C 1
ATOM 637 O O . LEU A 1 80 ? 2.633 25.992 -4.224 1.00 50.03 80 LEU A O 1
ATOM 641 N N . LYS A 1 81 ? 2.713 24.346 -5.745 1.00 54.09 81 LYS A N 1
ATOM 642 C CA . LYS A 1 81 ? 1.272 24.286 -6.057 1.00 54.09 81 LYS A CA 1
ATOM 643 C C . LYS A 1 81 ? 0.445 23.371 -5.137 1.00 54.09 81 LYS A C 1
ATOM 645 O O . LYS A 1 81 ? -0.703 23.083 -5.466 1.00 54.09 81 LYS A O 1
ATOM 650 N N . LEU A 1 82 ? 1.000 22.878 -4.023 1.00 56.69 82 LEU A N 1
ATOM 651 C CA . LEU A 1 82 ? 0.291 22.066 -3.011 1.00 56.69 82 LEU A CA 1
ATOM 652 C C . LEU A 1 82 ? -0.372 20.775 -3.544 1.00 56.69 82 LEU A C 1
ATOM 654 O O . LEU A 1 82 ? -1.263 20.213 -2.901 1.00 56.69 82 LEU A O 1
ATOM 658 N N 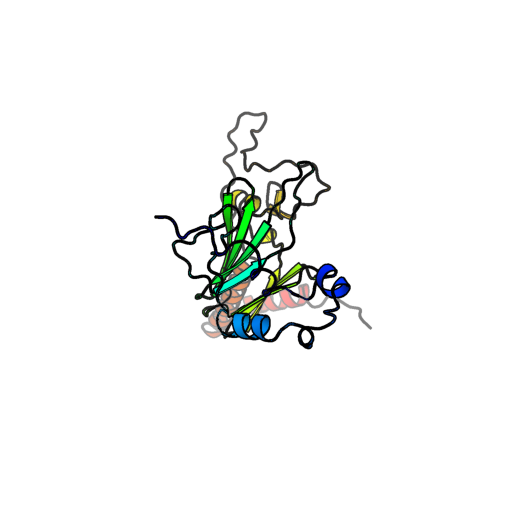. ARG A 1 83 ? 0.067 20.251 -4.698 1.00 66.19 83 ARG A N 1
ATOM 659 C CA . ARG A 1 83 ? -0.417 18.954 -5.198 1.00 66.19 83 ARG A CA 1
ATOM 660 C C . ARG A 1 83 ? 0.030 17.854 -4.240 1.00 66.19 83 ARG A C 1
ATOM 662 O O . ARG A 1 83 ? 1.227 17.614 -4.075 1.00 66.19 83 ARG A O 1
ATOM 669 N N . THR A 1 84 ? -0.944 17.201 -3.612 1.00 75.19 84 THR A N 1
ATOM 670 C CA . THR A 1 84 ? -0.709 16.117 -2.658 1.00 75.19 84 THR A CA 1
ATOM 671 C C . THR A 1 84 ? -1.005 14.788 -3.334 1.00 75.19 84 THR A C 1
ATOM 673 O O . THR A 1 84 ? -2.148 14.496 -3.682 1.00 75.19 84 THR A O 1
ATOM 676 N N . TYR A 1 85 ? 0.029 13.974 -3.503 1.00 84.31 85 TYR A N 1
ATOM 677 C CA . TYR A 1 85 ? -0.097 12.621 -4.025 1.00 84.31 85 TYR A CA 1
ATOM 678 C C . TYR A 1 85 ? -0.188 11.639 -2.862 1.00 84.31 85 TYR A C 1
ATOM 680 O O . TYR A 1 85 ? 0.610 11.691 -1.921 1.00 84.31 85 TYR A O 1
ATOM 688 N N . ARG A 1 86 ? -1.150 10.716 -2.938 1.00 89.69 86 ARG A N 1
ATOM 689 C CA . ARG A 1 86 ? -1.185 9.539 -2.061 1.00 89.69 86 ARG A CA 1
ATOM 690 C C . ARG A 1 86 ? -0.702 8.333 -2.846 1.00 89.69 86 ARG A C 1
ATOM 692 O O . ARG A 1 86 ? -1.174 8.085 -3.952 1.00 89.69 86 ARG A O 1
ATOM 699 N N . ILE A 1 87 ? 0.228 7.589 -2.263 1.00 92.12 87 ILE A N 1
ATOM 700 C CA . ILE A 1 87 ? 0.841 6.429 -2.906 1.00 92.12 87 ILE A CA 1
ATOM 701 C C . ILE A 1 87 ? 0.427 5.187 -2.136 1.00 92.12 87 ILE A C 1
ATOM 703 O O . ILE A 1 87 ? 0.568 5.121 -0.916 1.00 92.12 87 ILE A O 1
ATOM 707 N N . ILE A 1 88 ? -0.101 4.209 -2.859 1.00 95.44 88 ILE A N 1
ATOM 708 C CA . ILE A 1 88 ? -0.558 2.935 -2.321 1.00 95.44 88 ILE A CA 1
ATOM 709 C C . ILE A 1 88 ? 0.226 1.822 -3.003 1.00 95.44 88 ILE 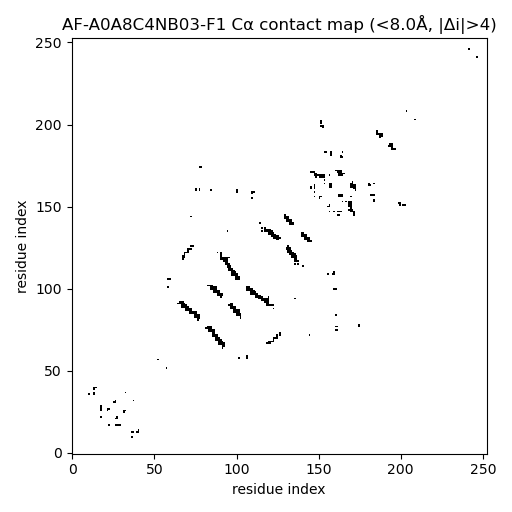A C 1
ATOM 711 O O . ILE A 1 88 ? 0.396 1.817 -4.219 1.00 95.44 88 ILE A O 1
ATOM 715 N N . TYR A 1 89 ? 0.680 0.862 -2.215 1.00 97.31 89 TYR A N 1
ATOM 716 C CA . TYR A 1 89 ? 1.309 -0.361 -2.677 1.00 97.31 89 TYR A CA 1
ATOM 717 C C . TYR A 1 89 ? 0.316 -1.503 -2.533 1.00 97.31 89 TYR A C 1
ATOM 719 O O . TYR A 1 89 ? -0.220 -1.722 -1.447 1.00 97.31 89 TYR A O 1
ATOM 727 N N . LEU A 1 90 ? 0.066 -2.219 -3.624 1.00 97.69 90 LEU A N 1
ATOM 728 C CA . LEU A 1 90 ? -0.856 -3.348 -3.660 1.00 97.69 90 LEU A CA 1
ATOM 729 C C . LEU A 1 90 ? -0.098 -4.615 -4.041 1.00 97.69 90 LEU A C 1
ATOM 731 O O . LEU A 1 90 ? 0.574 -4.657 -5.068 1.00 97.69 90 LEU A O 1
ATOM 735 N N . GLY A 1 91 ? -0.208 -5.647 -3.214 1.00 98.12 91 GLY A N 1
ATOM 736 C CA . GLY A 1 91 ? 0.337 -6.970 -3.496 1.00 98.12 91 GLY A CA 1
ATOM 737 C C . GLY A 1 91 ? -0.729 -7.857 -4.122 1.00 98.12 91 GLY A C 1
ATOM 738 O O . GLY A 1 91 ? -1.894 -7.771 -3.733 1.00 98.12 91 GLY A O 1
ATOM 739 N N . THR A 1 92 ? -0.343 -8.696 -5.077 1.00 98.25 92 THR A N 1
ATOM 740 C CA . THR A 1 92 ? -1.252 -9.627 -5.761 1.00 98.25 92 THR A CA 1
ATOM 741 C C . THR A 1 92 ? -1.078 -11.073 -5.295 1.00 98.25 92 THR A C 1
ATOM 743 O O . THR A 1 92 ? -0.092 -11.453 -4.652 1.00 98.25 92 THR A O 1
ATOM 746 N N . ASP A 1 93 ? -2.045 -11.908 -5.659 1.00 97.62 93 ASP A N 1
ATOM 747 C CA . ASP A 1 93 ? -2.004 -13.365 -5.520 1.00 97.62 93 ASP A CA 1
ATOM 748 C C . ASP A 1 93 ? -0.940 -14.053 -6.396 1.00 97.62 93 ASP A C 1
ATOM 750 O O . ASP A 1 93 ? -0.571 -15.190 -6.112 1.00 97.62 93 ASP A O 1
ATOM 754 N N . LYS A 1 94 ? -0.393 -13.348 -7.392 1.00 97.44 94 LYS A N 1
ATOM 755 C CA . LYS A 1 94 ? 0.645 -13.831 -8.320 1.00 97.44 94 LYS A CA 1
ATOM 756 C C . LYS A 1 94 ? 2.045 -13.282 -8.036 1.00 97.44 94 LYS A C 1
ATOM 758 O O . LYS A 1 94 ? 2.893 -13.302 -8.916 1.00 97.44 94 LYS A O 1
ATOM 763 N N . GLY A 1 95 ? 2.281 -12.725 -6.848 1.00 98.00 95 GLY A N 1
ATOM 764 C CA . GLY A 1 95 ? 3.617 -12.242 -6.475 1.00 98.00 95 GLY A CA 1
ATOM 765 C C . GLY A 1 95 ? 4.030 -10.915 -7.117 1.00 98.00 95 GLY A C 1
ATOM 766 O O . GLY A 1 95 ? 5.192 -10.512 -7.030 1.00 98.00 95 GLY A O 1
ATOM 767 N N . VAL A 1 96 ? 3.079 -10.207 -7.732 1.00 97.88 96 VAL A N 1
ATOM 768 C CA . VAL A 1 96 ? 3.289 -8.894 -8.354 1.00 97.88 96 VAL A CA 1
ATOM 769 C C . VAL A 1 96 ? 2.955 -7.784 -7.365 1.00 97.88 96 VAL A C 1
ATOM 771 O O . VAL A 1 96 ? 1.876 -7.788 -6.765 1.00 97.88 96 VAL A O 1
ATOM 774 N N . LEU A 1 97 ? 3.862 -6.822 -7.222 1.00 97.75 97 LEU A N 1
ATOM 775 C CA . LEU A 1 97 ? 3.670 -5.581 -6.485 1.00 97.75 97 LEU A CA 1
ATOM 776 C C . LEU A 1 97 ? 3.284 -4.456 -7.452 1.00 97.75 97 LEU A C 1
ATOM 778 O O . LEU A 1 97 ? 4.006 -4.176 -8.407 1.00 97.75 97 LEU A O 1
ATOM 782 N N . HIS A 1 98 ? 2.176 -3.772 -7.184 1.00 96.25 98 HIS A N 1
ATOM 783 C CA . HIS A 1 98 ? 1.761 -2.569 -7.902 1.00 96.25 98 HIS A CA 1
ATOM 784 C C . HIS A 1 98 ? 1.981 -1.327 -7.044 1.00 96.25 98 HIS A C 1
ATOM 786 O O . HIS A 1 98 ? 1.541 -1.276 -5.896 1.00 96.25 98 HIS A O 1
ATOM 792 N N . LYS A 1 99 ? 2.595 -0.299 -7.630 1.00 95.06 99 LYS A N 1
ATOM 793 C CA . LYS A 1 99 ? 2.621 1.059 -7.077 1.00 95.06 99 LYS A CA 1
ATOM 794 C C . LYS A 1 99 ? 1.495 1.858 -7.725 1.00 95.06 99 LYS A C 1
ATOM 796 O O . LYS A 1 99 ? 1.429 1.962 -8.949 1.00 95.06 99 LYS A O 1
ATOM 801 N N . VAL A 1 100 ? 0.586 2.378 -6.913 1.00 94.25 100 VAL A N 1
ATOM 802 C CA . VAL A 1 100 ? -0.632 3.072 -7.339 1.00 94.25 100 VAL A CA 1
ATOM 803 C C . VAL A 1 100 ? -0.599 4.499 -6.821 1.00 94.25 100 VAL A C 1
ATOM 805 O O . VAL A 1 100 ? -0.366 4.738 -5.637 1.00 94.25 100 VAL A O 1
ATOM 808 N N . VAL A 1 101 ? -0.843 5.450 -7.713 1.00 91.69 101 VAL A N 1
ATOM 809 C CA . VAL A 1 101 ? -0.820 6.882 -7.424 1.00 91.69 101 VAL A CA 1
ATOM 810 C C . VAL A 1 101 ? -2.242 7.414 -7.462 1.00 91.69 101 VAL A C 1
ATOM 812 O O . VAL A 1 101 ? -2.960 7.229 -8.445 1.00 91.69 101 VAL A O 1
ATOM 815 N N . LEU A 1 102 ? -2.636 8.083 -6.383 1.00 89.69 102 LEU A N 1
ATOM 816 C CA . LEU A 1 102 ? -3.916 8.758 -6.242 1.00 89.69 102 LEU A CA 1
ATOM 817 C C . LEU A 1 102 ? -3.670 10.266 -6.274 1.00 89.69 102 LEU A C 1
ATOM 819 O O . LEU A 1 102 ? -2.904 10.796 -5.463 1.00 89.69 102 LEU A O 1
ATOM 823 N N . ARG A 1 103 ? -4.366 10.945 -7.184 1.00 85.38 103 ARG A N 1
ATOM 824 C CA . ARG A 1 103 ? -4.419 12.406 -7.301 1.00 85.38 103 ARG A CA 1
ATOM 825 C C . ARG A 1 103 ? -5.866 12.857 -7.511 1.00 85.38 103 ARG A C 1
ATOM 827 O O . ARG A 1 103 ? -6.745 12.037 -7.768 1.00 85.38 103 ARG A O 1
ATOM 834 N N . ASP A 1 104 ? -6.124 14.157 -7.426 1.00 78.44 104 ASP A N 1
ATOM 835 C CA . ASP A 1 104 ? -7.497 14.686 -7.413 1.00 78.44 104 ASP A CA 1
ATOM 836 C C . ASP A 1 104 ? -8.337 14.307 -8.643 1.00 78.44 104 ASP A C 1
ATOM 838 O O . ASP A 1 104 ? -9.546 14.110 -8.528 1.00 78.44 104 ASP A O 1
ATOM 842 N N . ASN A 1 105 ? -7.702 14.158 -9.810 1.00 77.75 105 ASN A N 1
ATOM 843 C CA . ASN A 1 105 ? -8.378 13.826 -11.066 1.00 77.75 105 ASN A CA 1
ATOM 844 C C . ASN A 1 105 ? -8.374 12.324 -11.412 1.00 77.75 105 ASN A C 1
ATOM 846 O O . ASN A 1 105 ? -8.821 11.961 -12.498 1.00 77.75 105 ASN A O 1
ATOM 850 N N . GLY A 1 106 ? -7.868 11.450 -10.534 1.00 84.81 106 GLY A N 1
ATOM 851 C CA . GLY A 1 106 ? -7.909 10.011 -10.774 1.00 84.81 106 GLY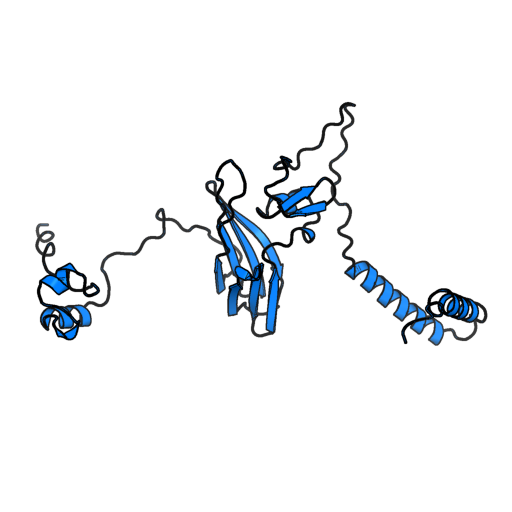 A CA 1
ATOM 852 C C . GLY A 1 106 ? -6.826 9.194 -10.080 1.00 84.81 106 GLY A C 1
ATOM 853 O O . GLY A 1 106 ? -5.901 9.711 -9.452 1.00 84.81 106 GLY A O 1
ATOM 854 N N . THR A 1 107 ? -6.956 7.882 -10.249 1.00 90.81 107 THR A N 1
ATOM 855 C CA . THR A 1 107 ? -6.063 6.870 -9.688 1.00 90.81 107 THR A CA 1
ATOM 856 C C . THR A 1 107 ? -5.496 6.024 -10.818 1.00 90.81 107 THR A C 1
ATOM 858 O O . THR A 1 107 ? -6.244 5.606 -11.702 1.00 90.81 107 THR A O 1
ATOM 861 N N . TYR A 1 108 ? -4.194 5.748 -10.799 1.00 90.56 108 TYR A N 1
ATOM 862 C CA . TYR A 1 108 ? -3.551 4.913 -11.815 1.00 90.56 108 TYR A CA 1
ATOM 863 C C . TYR A 1 108 ? -2.386 4.099 -11.242 1.00 90.56 108 TYR A C 1
ATOM 865 O O . TYR A 1 108 ? -1.795 4.454 -10.223 1.00 90.56 108 TYR A O 1
ATOM 873 N N . VAL A 1 109 ? -2.051 2.992 -11.908 1.00 92.38 109 VAL A N 1
ATOM 874 C CA . VAL A 1 109 ? -0.895 2.153 -11.560 1.00 92.38 109 VAL A CA 1
ATOM 875 C C . VAL A 1 109 ? 0.343 2.754 -12.225 1.00 92.38 109 VAL A C 1
ATOM 877 O O . VAL A 1 109 ? 0.411 2.799 -13.453 1.00 92.38 109 VAL A O 1
ATOM 880 N N . SER A 1 110 ? 1.303 3.242 -11.438 1.00 90.62 110 SER A N 1
ATOM 881 C CA . SER A 1 110 ? 2.536 3.852 -11.952 1.00 90.62 110 SER A CA 1
ATOM 882 C C . SER A 1 110 ? 3.618 2.818 -12.261 1.00 90.62 110 SER A C 1
ATOM 884 O O . SER A 1 110 ? 4.404 3.023 -13.178 1.00 90.62 110 SER A O 1
ATOM 886 N N . SER A 1 111 ? 3.652 1.700 -11.528 1.00 90.94 111 SER A N 1
ATOM 887 C CA . SER A 1 111 ? 4.646 0.637 -11.711 1.00 90.94 111 SER A CA 1
ATOM 888 C C . SER A 1 111 ? 4.099 -0.734 -11.312 1.00 90.94 111 SER A C 1
ATOM 890 O O . SER A 1 111 ? 3.228 -0.838 -10.441 1.00 90.94 111 SER A O 1
ATOM 892 N N . LYS A 1 112 ? 4.623 -1.779 -11.962 1.00 93.44 112 LYS A N 1
ATOM 893 C CA . LYS A 1 112 ? 4.369 -3.192 -11.672 1.00 93.44 112 LYS A CA 1
ATOM 894 C C . LYS A 1 112 ? 5.706 -3.926 -11.578 1.00 93.44 112 LYS A C 1
ATOM 896 O O . LYS A 1 112 ? 6.504 -3.843 -12.506 1.00 93.44 112 LYS A O 1
ATOM 901 N N . ILE A 1 113 ? 5.935 -4.645 -10.484 1.00 94.06 113 ILE A N 1
ATOM 902 C CA . ILE A 1 113 ? 7.174 -5.393 -10.243 1.00 94.06 113 ILE A CA 1
ATOM 903 C C . ILE A 1 113 ? 6.809 -6.834 -9.893 1.00 94.06 113 ILE A C 1
ATOM 905 O O . ILE A 1 113 ? 6.111 -7.072 -8.909 1.00 94.06 113 ILE A O 1
ATOM 909 N N . ASN A 1 114 ? 7.287 -7.793 -10.684 1.00 96.44 114 ASN A N 1
ATOM 910 C CA . ASN A 1 114 ? 7.151 -9.217 -10.379 1.00 96.44 114 ASN A CA 1
ATOM 911 C C . ASN A 1 114 ? 8.253 -9.596 -9.384 1.00 96.44 114 ASN A C 1
ATOM 913 O O . ASN A 1 114 ? 9.424 -9.620 -9.755 1.00 96.44 114 ASN A O 1
ATOM 917 N N . LEU A 1 115 ? 7.889 -9.829 -8.123 1.00 96.88 115 LEU A N 1
ATOM 918 C CA . LEU A 1 115 ? 8.852 -10.138 -7.058 1.00 96.88 115 LEU A CA 1
ATOM 919 C C . LEU A 1 115 ? 8.937 -11.636 -6.770 1.00 96.88 115 LEU A C 1
ATOM 921 O O . LEU A 1 115 ? 10.001 -12.136 -6.424 1.00 96.88 115 LEU A O 1
ATOM 925 N N . PHE A 1 116 ? 7.809 -12.332 -6.893 1.00 97.94 116 PHE A N 1
ATOM 926 C CA . PHE A 1 116 ? 7.644 -13.728 -6.503 1.00 97.94 116 PHE A CA 1
ATOM 927 C C . PHE A 1 116 ? 6.754 -14.457 -7.508 1.00 97.94 116 PHE A C 1
ATOM 929 O O . PHE A 1 116 ? 6.016 -13.818 -8.257 1.00 97.94 116 PHE A O 1
ATOM 936 N N . ASN A 1 117 ? 6.781 -15.789 -7.480 1.00 97.31 117 ASN A N 1
ATOM 937 C CA . ASN A 1 117 ? 5.835 -16.625 -8.223 1.00 97.31 117 ASN A CA 1
ATOM 938 C C . ASN A 1 117 ? 4.618 -17.026 -7.367 1.00 97.31 117 ASN A C 1
ATOM 940 O O . ASN A 1 117 ? 3.681 -17.654 -7.857 1.00 97.31 117 ASN A O 1
ATOM 944 N N . SER A 1 118 ? 4.621 -16.658 -6.083 1.00 97.62 118 SER A N 1
ATOM 945 C CA . SER A 1 118 ? 3.577 -16.937 -5.101 1.00 97.62 118 SER A CA 1
ATOM 946 C C . SER A 1 118 ? 2.921 -15.669 -4.550 1.00 97.62 118 SER A C 1
ATOM 948 O O . SER A 1 118 ? 3.465 -14.566 -4.585 1.00 97.62 118 SER A O 1
ATOM 950 N N . SER A 1 119 ? 1.717 -15.842 -4.004 1.00 98.44 119 SER A N 1
ATOM 951 C CA . SER A 1 119 ? 0.906 -14.778 -3.407 1.00 98.44 119 SER A CA 1
ATOM 952 C C . SER A 1 119 ? 1.660 -13.973 -2.346 1.00 98.44 119 SER A C 1
ATOM 954 O O . SER A 1 119 ? 2.182 -14.535 -1.380 1.00 98.44 119 SER A O 1
ATOM 956 N N . ILE A 1 120 ? 1.616 -12.642 -2.476 1.00 98.69 120 ILE A N 1
ATOM 957 C CA . ILE A 1 120 ? 2.128 -11.724 -1.454 1.00 98.69 120 ILE A CA 1
ATOM 958 C C . ILE A 1 120 ? 1.277 -11.867 -0.189 1.00 98.69 120 ILE A C 1
ATOM 960 O O . ILE A 1 120 ? 0.051 -11.703 -0.218 1.00 98.69 120 ILE A O 1
ATOM 964 N N . LYS A 1 121 ? 1.943 -12.166 0.929 1.00 98.31 121 LYS A N 1
ATOM 965 C CA . LYS A 1 121 ? 1.343 -12.430 2.244 1.00 98.31 121 LYS A CA 1
ATOM 966 C C . LYS A 1 121 ? 1.463 -11.266 3.210 1.00 98.31 121 LYS A C 1
ATOM 968 O O . LYS A 1 121 ? 0.633 -11.171 4.114 1.00 98.31 121 LYS A O 1
ATOM 973 N N . ASN A 1 122 ? 2.431 -10.371 3.025 1.00 98.25 122 ASN A N 1
ATOM 974 C CA . ASN A 1 122 ? 2.524 -9.150 3.818 1.00 98.25 122 ASN A CA 1
ATOM 975 C C . ASN A 1 122 ? 3.200 -8.008 3.051 1.00 98.25 122 ASN A C 1
ATOM 977 O O . ASN A 1 122 ? 4.054 -8.245 2.197 1.00 98.25 122 ASN A O 1
ATOM 981 N N . LEU A 1 123 ? 2.827 -6.779 3.404 1.00 98.56 123 LEU A N 1
ATOM 982 C CA . LEU A 1 123 ? 3.470 -5.544 2.971 1.00 98.56 123 LEU A CA 1
ATOM 983 C C . LEU A 1 123 ? 3.730 -4.684 4.204 1.00 98.56 123 LEU A C 1
ATOM 985 O O . LEU A 1 123 ? 2.790 -4.285 4.886 1.00 98.56 123 LEU A O 1
ATOM 989 N N . LEU A 1 124 ? 4.995 -4.382 4.476 1.00 98.19 124 LEU A N 1
ATOM 990 C CA . LEU A 1 124 ? 5.392 -3.542 5.600 1.00 98.19 124 LEU A CA 1
ATOM 991 C C . LEU A 1 124 ? 6.090 -2.287 5.086 1.00 98.19 124 LEU A C 1
ATOM 993 O O . LEU A 1 124 ? 7.217 -2.344 4.588 1.00 98.19 124 LEU A O 1
ATOM 997 N N . MET A 1 125 ? 5.416 -1.146 5.222 1.00 97.44 125 MET A N 1
ATOM 998 C CA . MET A 1 125 ? 5.990 0.148 4.879 1.00 97.44 125 MET A CA 1
ATOM 999 C C . MET A 1 125 ? 6.912 0.622 6.010 1.00 97.44 125 MET A C 1
ATOM 1001 O O . MET A 1 125 ? 6.456 0.779 7.140 1.00 97.44 125 MET A O 1
ATOM 1005 N N . ALA A 1 126 ? 8.187 0.891 5.713 1.00 96.69 126 ALA A N 1
ATOM 1006 C CA . ALA A 1 126 ? 9.144 1.505 6.633 1.00 96.69 126 ALA A CA 1
ATOM 1007 C C . ALA A 1 126 ? 9.583 2.893 6.114 1.00 96.69 126 ALA A C 1
ATOM 1009 O O . ALA A 1 126 ? 10.632 3.007 5.470 1.00 96.69 126 ALA A O 1
ATOM 1010 N N . PRO A 1 127 ? 8.805 3.967 6.379 1.00 91.50 127 PRO A N 1
ATOM 1011 C CA . PRO A 1 127 ? 9.079 5.304 5.848 1.00 91.50 127 PRO A CA 1
ATOM 1012 C C . PRO A 1 127 ? 10.440 5.857 6.274 1.00 91.50 127 PRO A C 1
ATOM 1014 O O . PRO A 1 127 ? 11.139 6.441 5.456 1.00 91.50 127 PRO A O 1
ATOM 1017 N N . SER A 1 128 ? 10.854 5.603 7.521 1.00 93.25 128 SER A N 1
ATOM 1018 C CA . SER A 1 128 ? 12.147 6.048 8.063 1.00 93.25 128 SER A CA 1
ATOM 1019 C C . SER A 1 128 ? 13.354 5.463 7.329 1.00 93.25 128 SER A C 1
ATOM 1021 O O . SER A 1 128 ? 14.419 6.069 7.327 1.00 93.25 128 SER A O 1
ATOM 1023 N N . LYS A 1 129 ? 13.190 4.298 6.692 1.00 94.94 129 LYS A N 1
ATOM 1024 C CA . LYS A 1 129 ? 14.229 3.649 5.885 1.00 94.94 129 LYS A CA 1
ATOM 1025 C C . LYS A 1 129 ? 14.069 3.913 4.387 1.00 94.94 129 LYS A C 1
ATOM 1027 O O . LYS A 1 129 ? 14.945 3.528 3.626 1.00 94.94 129 LYS A O 1
ATOM 1032 N N . GLY A 1 130 ? 12.953 4.504 3.951 1.00 93.81 130 GLY A N 1
ATOM 1033 C CA . GLY A 1 130 ? 12.617 4.642 2.530 1.00 93.81 130 GLY A CA 1
ATOM 1034 C C . GLY A 1 130 ? 12.354 3.304 1.825 1.00 93.81 130 GLY A C 1
ATOM 1035 O O . GLY A 1 130 ? 12.580 3.194 0.621 1.00 93.81 130 GLY A O 1
ATOM 1036 N N . MET A 1 131 ? 11.904 2.281 2.563 1.00 96.69 131 MET A N 1
ATOM 1037 C CA . MET A 1 131 ? 11.849 0.889 2.093 1.00 96.69 131 MET A CA 1
ATOM 1038 C C . MET A 1 131 ? 10.496 0.243 2.371 1.00 96.69 131 MET A C 1
ATOM 1040 O O . MET A 1 131 ? 9.943 0.393 3.459 1.00 96.69 131 MET A O 1
ATOM 1044 N N . LEU A 1 132 ? 9.998 -0.528 1.410 1.00 98.19 132 LEU A N 1
ATOM 1045 C CA . LEU A 1 132 ? 8.855 -1.423 1.538 1.00 98.19 132 LEU A CA 1
ATOM 1046 C C . LEU A 1 132 ? 9.356 -2.868 1.613 1.00 98.19 132 LEU A C 1
ATOM 1048 O O . LEU A 1 132 ? 10.053 -3.332 0.714 1.00 98.19 132 LEU A O 1
ATOM 1052 N N . TYR A 1 133 ? 8.971 -3.592 2.658 1.00 98.44 133 TYR A N 1
ATOM 1053 C CA . TYR A 1 133 ? 9.259 -5.019 2.774 1.00 98.44 133 TYR A CA 1
ATOM 1054 C C . TYR A 1 133 ? 8.058 -5.828 2.291 1.00 98.44 133 TYR A C 1
ATOM 1056 O O . TYR A 1 133 ? 6.935 -5.632 2.761 1.00 98.44 133 TYR A O 1
ATOM 1064 N N . VAL A 1 134 ? 8.299 -6.740 1.354 1.00 98.62 134 VAL A N 1
ATOM 1065 C CA . VAL A 1 134 ? 7.282 -7.583 0.724 1.00 98.62 134 VAL A CA 1
ATOM 1066 C C . VAL A 1 134 ? 7.565 -9.030 1.080 1.00 98.62 134 VAL A C 1
ATOM 1068 O O . VAL A 1 134 ? 8.645 -9.532 0.789 1.00 98.62 134 VAL A O 1
ATOM 1071 N N . ASN A 1 135 ? 6.605 -9.703 1.704 1.00 98.44 135 ASN A N 1
ATOM 1072 C CA . ASN A 1 135 ? 6.738 -11.101 2.109 1.00 98.44 135 ASN A CA 1
ATOM 1073 C C . ASN A 1 135 ? 5.843 -12.003 1.251 1.00 98.44 135 ASN A C 1
ATOM 1075 O O . ASN A 1 135 ? 4.681 -11.667 0.994 1.00 98.44 135 ASN A O 1
ATOM 1079 N N . SER A 1 136 ? 6.375 -13.158 0.863 1.00 98.44 136 SER A N 1
ATOM 1080 C CA . SER A 1 136 ? 5.659 -14.274 0.244 1.00 98.44 136 SER A CA 1
ATOM 1081 C C . SER A 1 136 ? 6.053 -15.595 0.921 1.00 98.44 136 SER A C 1
ATOM 1083 O O . SER A 1 136 ? 6.841 -15.612 1.867 1.00 98.44 136 SER A O 1
ATOM 1085 N N . ALA A 1 137 ? 5.517 -16.716 0.429 1.00 97.62 137 ALA A N 1
ATOM 1086 C CA . ALA A 1 137 ? 5.944 -18.041 0.880 1.00 97.62 137 ALA A CA 1
ATOM 1087 C C . ALA A 1 137 ? 7.394 -18.372 0.471 1.00 97.62 137 ALA A C 1
ATOM 1089 O O . ALA A 1 137 ? 8.025 -19.218 1.096 1.00 97.62 137 ALA A O 1
ATOM 1090 N N . GLU A 1 138 ? 7.916 -17.710 -0.564 1.00 97.56 138 GLU A N 1
ATOM 1091 C CA . GLU A 1 138 ? 9.272 -17.923 -1.085 1.00 97.56 138 GLU A CA 1
ATOM 1092 C C . GLU A 1 138 ? 10.329 -17.118 -0.317 1.00 97.56 138 GLU A C 1
ATOM 1094 O O . GLU A 1 138 ? 11.496 -17.502 -0.291 1.00 97.56 138 GLU A O 1
ATOM 1099 N N . GLY A 1 139 ? 9.948 -15.999 0.309 1.00 97.50 139 GLY A N 1
ATOM 1100 C CA . GLY A 1 139 ? 10.882 -15.174 1.067 1.00 97.50 139 GLY A CA 1
ATOM 1101 C C . GLY A 1 139 ? 10.430 -13.732 1.268 1.00 97.50 139 GLY A C 1
ATOM 1102 O O . GLY A 1 139 ? 9.239 -13.413 1.274 1.00 97.50 139 GLY A O 1
ATOM 1103 N N . VAL A 1 140 ? 11.411 -12.846 1.463 1.00 98.25 140 VAL A N 1
ATOM 1104 C CA . VAL A 1 140 ? 11.199 -11.413 1.697 1.00 98.25 140 VAL A CA 1
ATOM 1105 C C . VAL A 1 140 ? 12.023 -10.596 0.711 1.00 98.25 140 VAL A C 1
ATOM 1107 O O . VAL A 1 140 ? 13.231 -10.783 0.601 1.00 98.25 140 VAL A O 1
ATOM 1110 N N . ALA A 1 141 ? 11.368 -9.660 0.031 1.00 97.94 141 ALA A N 1
ATOM 1111 C CA . ALA A 1 141 ? 11.995 -8.685 -0.846 1.00 97.94 141 ALA A CA 1
ATOM 1112 C C . ALA A 1 141 ? 11.978 -7.307 -0.181 1.00 97.94 141 ALA A C 1
ATOM 1114 O O . ALA A 1 141 ? 10.988 -6.909 0.439 1.00 97.94 141 ALA A O 1
ATOM 1115 N N . GLN A 1 142 ? 13.070 -6.567 -0.336 1.00 97.44 142 GLN A N 1
ATOM 1116 C CA . GLN A 1 142 ? 13.172 -5.172 0.070 1.00 97.44 142 GLN A CA 1
ATOM 1117 C C . GLN A 1 142 ? 13.092 -4.295 -1.177 1.00 97.44 142 GLN A C 1
ATOM 1119 O O . GLN A 1 142 ? 13.947 -4.379 -2.054 1.00 97.44 142 GLN A O 1
ATOM 1124 N N . VAL A 1 143 ? 12.061 -3.457 -1.251 1.00 96.31 143 VAL A N 1
ATOM 1125 C CA . VAL A 1 143 ? 11.788 -2.599 -2.404 1.00 96.31 143 VAL A CA 1
ATOM 1126 C C . VAL A 1 143 ? 11.925 -1.134 -1.986 1.00 96.31 143 VAL A C 1
ATOM 1128 O O . VAL A 1 143 ? 11.192 -0.691 -1.098 1.00 96.31 143 VAL A O 1
ATOM 1131 N N . PRO A 1 144 ? 12.836 -0.353 -2.588 1.00 94.69 144 PRO A N 1
ATOM 1132 C CA . PRO A 1 144 ? 12.917 1.080 -2.324 1.00 94.69 144 PRO A CA 1
ATOM 1133 C C . PRO A 1 144 ? 11.640 1.804 -2.775 1.00 94.69 144 PRO A C 1
ATOM 1135 O O . PRO A 1 144 ? 11.091 1.532 -3.841 1.00 94.69 144 PRO A O 1
ATOM 1138 N N . VAL A 1 145 ? 11.173 2.763 -1.970 1.00 92.44 145 VAL A N 1
ATOM 1139 C CA . VAL A 1 145 ? 9.988 3.598 -2.282 1.00 92.44 145 VAL A CA 1
ATOM 1140 C C . VAL A 1 145 ? 10.208 4.444 -3.537 1.00 92.44 145 VAL A C 1
ATOM 1142 O O . VAL A 1 145 ? 9.285 4.681 -4.326 1.00 92.44 145 VAL A O 1
ATOM 1145 N N . VAL A 1 146 ? 11.448 4.901 -3.709 1.00 90.94 146 VAL A N 1
ATOM 1146 C CA . VAL A 1 146 ? 11.897 5.743 -4.814 1.00 90.94 146 VAL A CA 1
ATOM 1147 C C . VAL A 1 146 ? 12.976 4.989 -5.574 1.00 90.94 146 VAL A C 1
ATOM 1149 O O . VAL A 1 146 ? 14.048 4.736 -5.031 1.00 90.94 146 VAL A O 1
ATOM 1152 N N . TYR A 1 147 ? 12.693 4.637 -6.826 1.00 90.56 147 TYR A N 1
ATOM 1153 C CA . TYR A 1 147 ? 13.646 3.947 -7.693 1.00 90.56 147 TYR A CA 1
ATOM 1154 C C . TYR A 1 147 ? 13.507 4.421 -9.139 1.00 90.56 147 TYR A C 1
ATOM 1156 O O . TYR A 1 147 ? 13.072 3.692 -10.024 1.00 90.56 147 TYR A O 1
ATOM 1164 N N . CYS A 1 148 ? 13.825 5.699 -9.352 1.00 89.94 148 CYS A N 1
ATOM 1165 C CA . CYS A 1 148 ? 13.630 6.371 -10.637 1.00 89.94 148 CYS A CA 1
ATOM 1166 C C . CYS A 1 148 ? 14.520 5.803 -11.747 1.00 89.94 148 CYS A C 1
ATOM 1168 O O . CYS A 1 148 ? 14.093 5.739 -12.892 1.00 89.94 148 CYS A O 1
ATOM 1170 N N . GLU A 1 149 ? 15.710 5.314 -11.397 1.00 87.62 149 GLU A N 1
ATOM 1171 C CA . GLU A 1 149 ? 16.667 4.711 -12.334 1.00 87.62 149 GLU A CA 1
ATOM 1172 C C . GLU A 1 149 ? 16.123 3.452 -13.033 1.00 87.62 149 GLU A C 1
ATOM 1174 O O . GLU A 1 149 ? 16.640 3.063 -14.075 1.00 87.62 149 GLU A O 1
ATOM 1179 N N . ALA A 1 150 ? 15.054 2.837 -12.510 1.00 85.94 150 ALA A N 1
ATOM 1180 C CA . ALA A 1 150 ? 14.371 1.730 -13.178 1.00 85.94 150 ALA A CA 1
ATOM 1181 C C . ALA A 1 150 ? 13.561 2.155 -14.413 1.00 85.94 150 ALA A C 1
ATOM 1183 O O . ALA A 1 150 ? 13.184 1.300 -15.216 1.00 85.94 150 ALA A O 1
ATOM 1184 N N . TYR A 1 151 ? 13.240 3.444 -14.561 1.00 86.94 151 TYR A N 1
ATOM 1185 C CA . TYR A 1 151 ? 12.452 3.942 -15.684 1.00 86.94 151 TYR A CA 1
ATOM 1186 C C . TYR A 1 151 ? 13.362 4.425 -16.811 1.00 86.94 151 TYR A C 1
ATOM 1188 O O . TYR A 1 151 ? 14.078 5.417 -16.684 1.00 86.94 151 TYR A O 1
ATOM 1196 N N . CYS A 1 152 ? 13.272 3.747 -17.950 1.00 84.38 152 CYS A N 1
ATOM 1197 C CA . CYS A 1 152 ? 14.156 3.988 -19.091 1.00 84.38 152 CYS A CA 1
ATOM 1198 C C . CYS A 1 152 ? 13.562 4.948 -20.132 1.00 84.38 152 CYS A C 1
ATOM 1200 O O . CYS A 1 152 ? 14.261 5.388 -21.036 1.00 84.38 152 CYS A O 1
ATOM 1202 N N . SER A 1 153 ? 12.276 5.286 -20.010 1.00 85.19 153 SER A N 1
ATOM 1203 C CA . SER A 1 153 ? 11.594 6.214 -20.909 1.00 85.19 153 SER A CA 1
ATOM 1204 C C . SER A 1 153 ? 10.982 7.374 -20.135 1.00 85.19 153 SER A C 1
ATOM 1206 O O . SER A 1 153 ? 10.512 7.212 -19.002 1.00 85.19 153 SER A O 1
ATOM 1208 N N . CYS A 1 154 ? 10.930 8.547 -20.773 1.00 85.25 154 CYS A N 1
ATOM 1209 C CA . CYS A 1 154 ? 10.294 9.726 -20.189 1.00 85.25 154 CYS A CA 1
ATOM 1210 C C . CYS A 1 154 ? 8.845 9.427 -19.779 1.00 85.25 154 CYS A C 1
ATOM 1212 O O . CYS A 1 154 ? 8.440 9.731 -18.659 1.00 85.25 154 CYS A O 1
ATOM 1214 N N . SER A 1 155 ? 8.084 8.748 -20.646 1.00 86.25 155 SER A N 1
ATOM 1215 C CA . SER A 1 155 ? 6.665 8.450 -20.428 1.00 86.25 155 SER A CA 1
ATOM 1216 C C . SER A 1 155 ? 6.399 7.521 -19.238 1.00 86.25 155 SER A C 1
ATOM 1218 O O . SER A 1 155 ? 5.313 7.577 -18.659 1.00 86.25 155 SER A O 1
ATOM 1220 N N . LEU A 1 156 ? 7.361 6.672 -18.858 1.00 87.06 156 LEU A N 1
ATOM 1221 C CA . LEU A 1 156 ? 7.302 5.875 -17.631 1.00 87.06 156 LEU A CA 1
ATOM 1222 C C . LEU A 1 156 ? 7.785 6.676 -16.418 1.00 87.06 156 LEU A C 1
ATOM 1224 O O . LEU A 1 156 ? 7.145 6.623 -15.372 1.00 87.06 156 LEU A O 1
ATOM 1228 N N . CYS A 1 157 ? 8.853 7.461 -16.576 1.00 88.38 157 CYS A N 1
ATOM 1229 C CA . CYS A 1 157 ? 9.436 8.274 -15.511 1.00 88.38 157 CYS A CA 1
ATOM 1230 C C . CYS A 1 157 ? 8.433 9.271 -14.914 1.00 88.38 157 CYS A C 1
ATOM 1232 O O . CYS A 1 157 ? 8.211 9.282 -13.705 1.00 88.38 157 CYS A O 1
ATOM 1234 N N . VAL A 1 158 ? 7.758 10.054 -15.764 1.00 86.06 158 VAL A N 1
ATOM 1235 C CA . VAL A 1 158 ? 6.829 11.113 -15.321 1.00 86.06 158 VAL A CA 1
ATOM 1236 C C . VAL A 1 158 ? 5.528 10.574 -14.711 1.00 86.06 158 VAL A C 1
ATOM 1238 O O . VAL A 1 158 ? 4.732 11.336 -14.165 1.00 86.06 158 VAL A O 1
ATOM 1241 N N . LYS A 1 159 ? 5.278 9.257 -14.787 1.00 87.00 159 LYS A N 1
ATOM 1242 C CA . LYS A 1 159 ? 4.134 8.619 -14.112 1.00 87.00 159 LYS A CA 1
ATOM 1243 C C . LYS A 1 159 ? 4.369 8.440 -12.617 1.00 87.00 159 LYS A C 1
ATOM 1245 O O . LYS A 1 159 ? 3.383 8.320 -11.885 1.00 87.00 159 LYS A O 1
ATOM 1250 N N . ASP A 1 160 ? 5.620 8.388 -12.163 1.00 89.25 160 ASP A N 1
ATOM 1251 C CA . ASP A 1 160 ? 5.970 8.253 -10.751 1.00 89.25 160 ASP A CA 1
ATOM 1252 C C . ASP A 1 160 ? 6.194 9.641 -10.129 1.00 89.25 160 ASP A C 1
ATOM 1254 O O . ASP A 1 160 ? 7.155 10.315 -10.490 1.00 89.25 160 ASP A O 1
ATOM 1258 N N . PRO A 1 161 ? 5.358 10.083 -9.172 1.00 87.94 161 PRO A N 1
ATOM 1259 C CA . PRO A 1 161 ? 5.469 11.411 -8.566 1.00 87.94 161 PRO A CA 1
ATOM 1260 C C . PRO A 1 161 ? 6.808 11.688 -7.873 1.00 87.94 161 PRO A C 1
ATOM 1262 O O . PRO A 1 161 ? 7.136 12.841 -7.612 1.00 8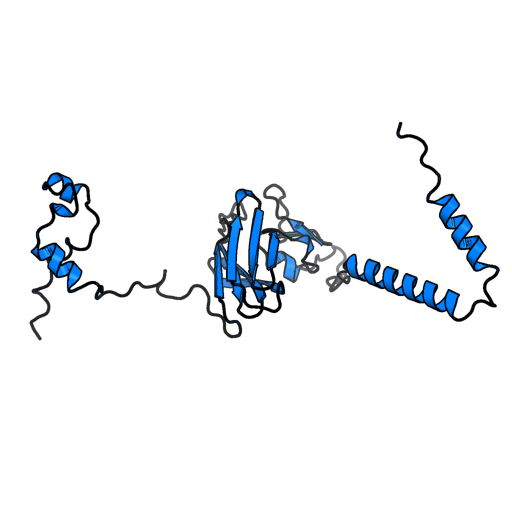7.94 161 PRO A O 1
ATOM 1265 N N . HIS A 1 162 ? 7.577 10.647 -7.544 1.00 87.62 162 HIS A N 1
ATOM 1266 C CA . HIS A 1 162 ? 8.910 10.803 -6.968 1.00 87.62 162 HIS A CA 1
ATOM 1267 C C . HIS A 1 162 ? 9.998 11.115 -8.000 1.00 87.62 162 HIS A C 1
ATOM 1269 O O . HIS A 1 162 ? 11.138 11.366 -7.605 1.00 87.62 162 HIS A O 1
ATOM 1275 N N . CYS A 1 163 ? 9.686 11.066 -9.293 1.00 88.56 163 CYS A N 1
ATOM 1276 C CA . CYS A 1 163 ? 10.663 11.075 -10.368 1.00 88.56 163 CYS A CA 1
ATOM 1277 C C . CYS A 1 163 ? 10.423 12.215 -11.361 1.00 88.56 163 CYS A C 1
ATOM 1279 O O . CYS A 1 163 ? 9.310 12.708 -11.521 1.00 88.56 163 CYS A O 1
ATOM 1281 N N . THR A 1 164 ? 11.491 12.633 -12.036 1.00 87.06 164 THR A N 1
ATOM 1282 C CA . THR A 1 164 ? 11.464 13.599 -13.139 1.00 87.06 164 THR A CA 1
ATOM 1283 C C . THR A 1 164 ? 12.466 13.197 -14.218 1.00 87.06 164 THR A C 1
ATOM 1285 O O . THR A 1 164 ? 13.424 12.468 -13.949 1.00 87.06 164 THR A O 1
ATOM 1288 N N . TRP A 1 165 ? 12.245 13.641 -15.452 1.00 84.94 165 TRP A N 1
ATOM 1289 C CA . TRP A 1 165 ? 13.087 13.283 -16.589 1.00 84.94 165 TRP A CA 1
ATOM 1290 C C . TRP A 1 165 ? 14.154 14.351 -16.853 1.00 84.94 165 TRP A C 1
ATOM 1292 O O . TRP A 1 165 ? 13.831 15.499 -17.145 1.00 84.94 165 TRP A O 1
ATOM 1302 N N . ASN A 1 166 ? 15.434 13.969 -16.801 1.00 83.19 166 ASN A N 1
ATOM 1303 C CA . ASN A 1 166 ? 16.570 14.859 -17.067 1.00 83.19 166 ASN A CA 1
ATOM 1304 C C . ASN A 1 166 ? 17.098 14.682 -18.499 1.00 83.19 166 ASN A C 1
ATOM 1306 O O . ASN A 1 166 ? 18.258 14.311 -18.688 1.00 83.19 166 ASN A O 1
ATOM 1310 N N . MET A 1 167 ? 16.213 14.863 -19.492 1.00 78.69 167 MET A N 1
ATOM 1311 C CA . MET A 1 167 ? 16.416 14.722 -20.955 1.00 78.69 167 MET A CA 1
ATOM 1312 C C . MET A 1 167 ? 16.921 13.352 -21.460 1.00 78.69 167 MET A C 1
ATOM 1314 O O . MET A 1 167 ? 16.539 12.920 -22.543 1.00 78.69 167 MET A O 1
ATOM 1318 N N . THR A 1 168 ? 17.737 12.649 -20.682 1.00 78.88 168 THR A N 1
ATOM 1319 C CA . THR A 1 168 ? 18.497 11.447 -21.030 1.00 78.88 168 THR A CA 1
ATOM 1320 C C . THR A 1 168 ? 18.156 10.260 -20.135 1.00 78.88 168 THR A C 1
ATOM 1322 O O . THR A 1 168 ? 18.185 9.130 -20.605 1.00 78.88 168 THR A O 1
ATOM 1325 N N . HIS A 1 169 ? 17.844 10.499 -18.861 1.00 86.06 169 HIS A N 1
ATOM 1326 C CA . HIS A 1 169 ? 17.521 9.460 -17.888 1.00 86.06 169 HIS A CA 1
ATOM 1327 C C . HIS A 1 169 ? 16.555 9.987 -16.824 1.00 86.06 169 HIS A C 1
ATOM 1329 O O . HIS A 1 169 ? 16.379 11.199 -16.648 1.00 86.06 169 HIS A O 1
ATOM 1335 N N . CYS A 1 170 ? 15.927 9.059 -16.110 1.00 88.25 170 CYS A N 1
ATOM 1336 C CA . CYS A 1 170 ? 15.003 9.366 -15.034 1.00 88.25 170 CYS A CA 1
ATOM 1337 C C . CYS A 1 170 ? 1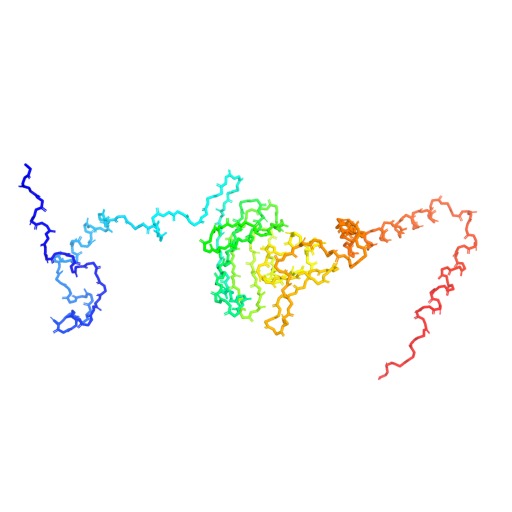5.755 9.590 -13.716 1.00 88.25 170 CYS A C 1
ATOM 1339 O O . CYS A 1 170 ? 16.572 8.765 -13.308 1.00 88.25 170 CYS A O 1
ATOM 1341 N N . ILE A 1 171 ? 15.467 10.700 -13.038 1.00 88.62 171 ILE A N 1
ATOM 1342 C CA . ILE A 1 171 ? 16.101 11.101 -11.778 1.00 88.62 171 ILE A CA 1
ATOM 1343 C C . ILE A 1 171 ? 15.056 11.337 -10.687 1.00 88.62 171 ILE A C 1
ATOM 1345 O O . ILE A 1 171 ? 13.870 11.511 -10.959 1.00 88.62 171 ILE A O 1
ATOM 1349 N N . ILE A 1 172 ? 15.499 11.366 -9.431 1.00 88.38 172 ILE A N 1
ATOM 1350 C CA . ILE A 1 172 ? 14.636 11.694 -8.290 1.00 88.38 172 ILE A CA 1
ATOM 1351 C C . ILE A 1 172 ? 14.248 13.175 -8.348 1.00 88.38 172 ILE A C 1
ATOM 1353 O O . ILE A 1 172 ? 15.110 14.044 -8.489 1.00 88.38 172 ILE A O 1
ATOM 1357 N N . HIS A 1 173 ? 12.959 13.465 -8.177 1.00 78.94 173 HIS A N 1
ATOM 1358 C CA . HIS A 1 173 ? 12.446 14.824 -8.068 1.00 78.94 173 HIS A CA 1
ATOM 1359 C C . HIS A 1 173 ? 12.967 15.486 -6.779 1.00 78.94 173 HIS A C 1
ATOM 1361 O O . HIS A 1 173 ? 12.545 15.147 -5.671 1.00 78.94 173 HIS A O 1
ATOM 1367 N N . ARG A 1 174 ? 13.907 16.432 -6.914 1.00 71.56 174 ARG A N 1
ATOM 1368 C CA . ARG A 1 174 ? 14.421 17.254 -5.807 1.00 71.56 174 ARG A CA 1
ATOM 1369 C C . ARG A 1 174 ? 13.709 18.604 -5.829 1.00 71.56 174 ARG A C 1
ATOM 1371 O O . ARG A 1 174 ? 13.816 19.334 -6.808 1.00 71.56 174 ARG A O 1
ATOM 1378 N N . THR A 1 175 ? 13.049 18.964 -4.730 1.00 59.34 175 THR A N 1
ATOM 1379 C CA . THR A 1 175 ? 12.281 20.214 -4.544 1.00 59.34 175 THR A CA 1
ATOM 1380 C C . THR A 1 175 ? 13.070 21.513 -4.787 1.00 59.34 175 THR A C 1
ATOM 1382 O O . THR A 1 175 ? 12.473 22.583 -4.833 1.00 59.34 175 THR A O 1
ATOM 1385 N N . SER A 1 176 ? 14.394 21.451 -4.963 1.00 45.25 176 SER A N 1
ATOM 1386 C CA . SER A 1 176 ? 15.279 22.610 -5.157 1.00 45.25 176 SER A CA 1
ATOM 1387 C C . SER A 1 176 ? 15.609 22.946 -6.618 1.00 45.25 176 SER A C 1
ATOM 1389 O O . SER A 1 176 ? 16.259 23.961 -6.858 1.00 45.25 176 SER A O 1
ATOM 1391 N N . LEU A 1 177 ? 15.197 22.137 -7.599 1.00 42.31 177 LEU A N 1
ATOM 1392 C CA . LEU A 1 177 ? 15.458 22.427 -9.011 1.00 42.31 177 LEU A CA 1
ATOM 1393 C C . LEU A 1 177 ? 14.174 22.916 -9.682 1.00 42.31 177 LEU A C 1
ATOM 1395 O O . LEU A 1 177 ? 13.255 22.141 -9.932 1.00 42.31 177 LEU A O 1
ATOM 1399 N N . LYS A 1 178 ? 14.131 24.217 -10.006 1.00 39.38 178 LYS A N 1
ATOM 1400 C CA . LYS A 1 178 ? 13.228 24.763 -11.027 1.00 39.38 178 LYS A CA 1
ATOM 1401 C C . LYS A 1 178 ? 13.589 24.113 -12.363 1.00 39.38 178 LYS A C 1
ATOM 1403 O O . LYS A 1 178 ? 14.327 24.688 -13.154 1.00 39.38 178 LYS A O 1
ATOM 1408 N N . GLN A 1 179 ? 13.081 22.919 -12.617 1.00 43.22 179 GLN A N 1
ATOM 1409 C CA . GLN A 1 179 ? 13.006 22.411 -13.973 1.00 43.22 179 GLN A CA 1
ATOM 1410 C C . GLN A 1 179 ? 11.672 21.706 -14.141 1.00 43.22 179 GLN A C 1
ATOM 1412 O O . GLN A 1 179 ? 11.479 20.541 -13.805 1.00 43.22 179 GLN A O 1
ATOM 1417 N N . SER A 1 180 ? 10.724 22.505 -14.621 1.00 44.88 180 SER A N 1
ATOM 1418 C CA . SER A 1 180 ? 9.478 22.061 -15.211 1.00 44.88 180 SER A CA 1
ATOM 1419 C C . SER A 1 180 ? 9.795 21.145 -16.386 1.00 44.88 180 SER A C 1
ATOM 1421 O O . SER A 1 180 ? 10.068 21.615 -17.487 1.00 44.88 180 SER A O 1
ATOM 1423 N N . VAL A 1 181 ? 9.753 19.842 -16.149 1.00 49.19 181 VAL A N 1
ATOM 1424 C CA . VAL A 1 181 ? 9.516 18.857 -17.204 1.00 49.19 181 VAL A CA 1
ATOM 1425 C C . VAL A 1 181 ? 8.411 17.929 -16.697 1.00 49.19 181 VAL A C 1
ATOM 1427 O O . VAL A 1 181 ? 8.590 16.731 -16.517 1.00 49.19 181 VAL A O 1
ATOM 1430 N N . GLU A 1 182 ? 7.242 18.522 -16.411 1.00 51.38 182 GLU A N 1
ATOM 1431 C CA . GLU A 1 182 ? 5.975 17.773 -16.306 1.00 51.38 182 GLU A CA 1
ATOM 1432 C C . GLU A 1 182 ? 5.541 17.226 -17.683 1.00 51.38 182 GLU A C 1
ATOM 1434 O O . GLU A 1 182 ? 4.609 16.428 -17.774 1.00 51.38 182 GLU A O 1
ATOM 1439 N N . THR A 1 183 ? 6.222 17.623 -18.756 1.00 55.41 183 THR A N 1
ATOM 1440 C CA . THR A 1 183 ? 5.890 17.260 -20.125 1.00 55.41 183 THR A CA 1
ATOM 1441 C C . THR A 1 183 ? 7.057 16.542 -20.782 1.00 55.41 183 THR A C 1
ATOM 1443 O O . THR A 1 183 ? 8.124 17.111 -20.982 1.00 55.41 183 THR A O 1
ATOM 1446 N N . CYS A 1 184 ? 6.822 15.303 -21.216 1.00 62.25 184 CYS A N 1
ATOM 1447 C CA . CYS A 1 184 ? 7.634 14.646 -22.246 1.00 62.25 184 CYS A CA 1
ATOM 1448 C C . CYS A 1 184 ? 7.410 15.296 -23.627 1.00 62.25 184 CYS A C 1
ATOM 1450 O O . CYS A 1 184 ? 7.310 14.595 -24.632 1.00 62.25 184 CYS A O 1
ATOM 1452 N N . GLU A 1 185 ? 7.236 16.620 -23.669 1.00 54.53 185 GLU A N 1
ATOM 1453 C CA . GLU A 1 185 ? 7.067 17.361 -24.910 1.00 54.53 185 GLU A CA 1
ATOM 1454 C C . GLU A 1 185 ? 8.381 17.324 -25.693 1.00 54.53 185 GLU A C 1
ATOM 1456 O O . GLU A 1 185 ? 9.461 17.424 -25.100 1.00 54.53 185 GLU A O 1
ATOM 1461 N N . PRO A 1 186 ? 8.316 17.160 -27.023 1.00 50.41 186 PRO A N 1
ATOM 1462 C CA . PRO A 1 186 ? 9.501 17.265 -27.851 1.00 50.41 186 PRO A CA 1
ATOM 1463 C C . PRO A 1 186 ? 10.078 18.677 -27.709 1.00 50.41 186 PRO A C 1
ATOM 1465 O O . PRO A 1 186 ? 9.380 19.673 -27.902 1.00 50.41 186 PRO A O 1
ATOM 1468 N N . HIS A 1 187 ? 11.365 18.772 -27.378 1.00 48.28 187 HIS A N 1
ATOM 1469 C CA . HIS A 1 187 ? 12.086 20.030 -27.500 1.00 48.28 187 HIS A CA 1
ATOM 1470 C C . HIS A 1 187 ? 12.113 20.419 -28.983 1.00 48.28 187 HIS A C 1
ATOM 1472 O O . HIS A 1 187 ? 12.786 19.774 -29.783 1.00 48.28 187 HIS A O 1
ATOM 1478 N N . HIS A 1 188 ? 11.377 21.467 -29.356 1.00 42.88 188 HIS A N 1
ATOM 1479 C CA . HIS A 1 188 ? 11.577 22.125 -30.641 1.00 42.88 188 HIS A CA 1
ATOM 1480 C C . HIS A 1 188 ? 12.931 22.837 -30.599 1.00 42.88 188 HIS A C 1
ATOM 1482 O O . HIS A 1 188 ? 13.083 23.848 -29.911 1.00 42.88 188 HIS A O 1
ATOM 1488 N N . ASP A 1 189 ? 13.920 22.310 -31.319 1.00 42.16 189 ASP A N 1
ATOM 1489 C CA . ASP A 1 189 ? 15.133 23.069 -31.609 1.00 42.16 189 ASP A CA 1
ATOM 1490 C C . ASP A 1 189 ? 14.747 24.358 -32.351 1.00 42.16 189 ASP A C 1
ATOM 1492 O O . ASP A 1 189 ? 13.913 24.344 -33.260 1.00 42.16 189 ASP A O 1
ATOM 1496 N N . VAL A 1 190 ? 15.413 25.468 -32.014 1.00 53.38 190 VAL A N 1
ATOM 1497 C CA . VAL A 1 190 ? 15.264 26.804 -32.638 1.00 53.38 190 VAL A CA 1
ATOM 1498 C C . VAL A 1 190 ? 15.483 26.777 -34.167 1.00 53.38 190 VAL A C 1
ATOM 1500 O O . VAL A 1 190 ? 15.160 27.733 -34.864 1.00 53.38 190 VAL A O 1
ATOM 1503 N N . ASN A 1 191 ? 15.953 25.651 -34.711 1.00 50.31 191 ASN A N 1
ATOM 1504 C CA . ASN A 1 191 ? 16.197 25.424 -36.132 1.00 50.31 191 ASN A CA 1
ATOM 1505 C C . ASN A 1 191 ? 15.113 24.605 -36.862 1.00 50.31 191 ASN A C 1
ATOM 1507 O O . ASN A 1 191 ? 15.344 24.201 -37.997 1.00 50.31 191 ASN A O 1
ATOM 1511 N N . GLY A 1 192 ? 13.946 24.339 -36.261 1.00 45.69 192 GLY A N 1
ATOM 1512 C CA . GLY A 1 192 ? 12.799 23.764 -36.986 1.00 45.69 192 GLY A CA 1
ATOM 1513 C C . GLY A 1 192 ? 13.003 22.342 -37.527 1.00 45.69 192 GLY A C 1
ATOM 1514 O O . GLY A 1 192 ? 12.175 21.846 -38.290 1.00 45.69 192 GLY A O 1
ATOM 1515 N N . ASN A 1 193 ? 14.070 21.657 -37.119 1.00 45.34 193 ASN A N 1
ATOM 1516 C CA . ASN A 1 193 ? 14.223 20.239 -37.387 1.00 45.34 193 ASN A CA 1
ATOM 1517 C C . ASN A 1 193 ? 13.449 19.471 -36.320 1.00 45.34 193 ASN A C 1
ATOM 1519 O O . ASN A 1 193 ? 13.737 19.591 -35.132 1.00 45.34 193 ASN A O 1
ATOM 1523 N N . ASN A 1 194 ? 12.468 18.677 -36.754 1.00 43.41 194 ASN A N 1
ATOM 1524 C CA . ASN A 1 194 ? 11.806 17.687 -35.913 1.00 43.41 194 ASN A CA 1
ATOM 1525 C C . ASN A 1 194 ? 12.853 16.665 -35.455 1.00 43.41 194 ASN A C 1
ATOM 1527 O O . ASN A 1 194 ? 13.059 15.635 -36.103 1.00 43.41 194 ASN A O 1
ATOM 1531 N N . SER A 1 195 ? 13.525 16.942 -34.341 1.00 47.59 195 SER A N 1
ATOM 1532 C CA . SER A 1 195 ? 14.237 15.928 -33.586 1.00 47.59 195 SER A CA 1
ATOM 1533 C C . SER A 1 195 ? 13.169 14.970 -33.074 1.00 47.59 195 SER A C 1
ATOM 1535 O O . SER A 1 195 ? 12.426 15.232 -32.130 1.00 47.59 195 SER A O 1
ATOM 1537 N N . ARG A 1 196 ? 13.015 13.867 -33.813 1.00 41.69 196 ARG A N 1
ATOM 1538 C CA . ARG A 1 196 ? 12.209 12.720 -33.413 1.00 41.69 196 ARG A CA 1
ATOM 1539 C C . ARG A 1 196 ? 12.553 12.444 -31.952 1.00 41.69 196 ARG A C 1
ATOM 1541 O O . ARG A 1 196 ? 13.736 12.302 -31.636 1.00 41.69 196 ARG A O 1
ATOM 1548 N N . ILE A 1 197 ? 11.532 12.428 -31.089 1.00 48.56 197 ILE A N 1
ATOM 1549 C CA . ILE A 1 197 ? 11.642 11.962 -29.703 1.00 48.56 197 ILE A CA 1
ATOM 1550 C C . ILE A 1 197 ? 12.543 10.737 -29.759 1.00 48.56 197 ILE A C 1
ATOM 1552 O O . ILE A 1 197 ? 12.288 9.839 -30.564 1.00 48.56 197 ILE A O 1
ATOM 1556 N N . GLN A 1 198 ? 13.636 10.746 -28.999 1.00 42.19 198 GLN A N 1
ATOM 1557 C CA . GLN A 1 198 ? 14.487 9.576 -28.856 1.00 42.19 198 GLN A CA 1
ATOM 1558 C C . GLN A 1 198 ? 13.652 8.518 -28.118 1.00 42.19 198 GLN A C 1
ATOM 1560 O O . GLN A 1 198 ? 13.764 8.353 -26.906 1.00 42.19 198 GLN A O 1
ATOM 1565 N N . GLU A 1 199 ? 12.738 7.872 -28.840 1.00 45.00 199 GLU A N 1
ATOM 1566 C CA . GLU A 1 199 ? 12.160 6.599 -28.461 1.00 45.00 199 GLU A CA 1
ATOM 1567 C C . GLU A 1 199 ? 13.323 5.616 -28.374 1.00 45.00 199 GLU A C 1
ATOM 1569 O O . GLU A 1 199 ? 14.167 5.551 -29.270 1.00 45.00 199 GLU A O 1
ATOM 1574 N N . ASP A 1 200 ? 13.387 4.944 -27.229 1.00 49.19 200 ASP A N 1
ATOM 1575 C CA . ASP A 1 200 ? 14.235 3.796 -26.951 1.00 49.19 200 ASP A CA 1
ATOM 1576 C C . ASP A 1 200 ? 15.706 3.951 -27.355 1.00 49.19 200 ASP A C 1
ATOM 1578 O O . ASP A 1 200 ? 16.194 3.398 -28.338 1.00 49.19 200 ASP A O 1
ATOM 1582 N N . LYS A 1 201 ? 16.485 4.620 -26.498 1.00 44.72 201 LYS A N 1
ATOM 1583 C CA . LYS A 1 201 ? 17.812 4.061 -26.229 1.00 44.72 201 LYS A CA 1
ATOM 1584 C C . LYS A 1 201 ? 17.580 2.894 -25.288 1.00 44.72 201 LYS A C 1
ATOM 1586 O O . LYS A 1 201 ? 17.186 3.113 -24.144 1.00 44.72 201 LYS A O 1
ATOM 1591 N N . ASP A 1 202 ? 17.752 1.690 -25.827 1.00 49.19 202 ASP A N 1
ATOM 1592 C CA . ASP A 1 202 ? 17.646 0.420 -25.122 1.00 49.19 202 ASP A CA 1
ATOM 1593 C C . ASP A 1 202 ? 18.111 0.566 -23.680 1.00 49.19 202 ASP A C 1
ATOM 1595 O O . ASP A 1 202 ? 19.226 1.026 -23.407 1.00 49.19 202 ASP A O 1
ATOM 1599 N N . CYS A 1 203 ? 17.243 0.169 -22.753 1.00 53.84 203 CYS A N 1
ATOM 1600 C CA . CYS A 1 203 ? 17.603 0.051 -21.358 1.00 53.84 203 CYS A CA 1
ATOM 1601 C C . CYS A 1 203 ? 18.606 -1.094 -21.235 1.00 53.84 203 CYS A C 1
ATOM 1603 O O . CYS A 1 203 ? 18.247 -2.238 -20.955 1.00 53.84 203 CYS A O 1
ATOM 1605 N N . PHE A 1 204 ? 19.870 -0.805 -21.530 1.00 48.47 204 PHE A N 1
ATOM 1606 C CA . PHE A 1 204 ? 20.956 -1.747 -21.377 1.00 48.47 204 PHE A CA 1
ATOM 1607 C C . PHE A 1 204 ? 21.157 -1.940 -19.882 1.00 48.47 204 PHE A C 1
ATOM 1609 O O . PHE A 1 204 ? 21.936 -1.255 -19.223 1.00 48.47 204 PHE A O 1
ATOM 1616 N N . SER A 1 205 ? 20.381 -2.870 -19.334 1.00 51.50 205 SER A N 1
ATOM 1617 C CA . SER A 1 205 ? 20.588 -3.385 -17.999 1.00 51.50 205 SER A CA 1
ATOM 1618 C C . SER A 1 205 ? 22.051 -3.828 -17.909 1.00 51.50 205 SER A C 1
ATOM 1620 O O . SER A 1 205 ? 22.475 -4.658 -18.723 1.00 51.50 205 SER A O 1
ATOM 1622 N N . PRO A 1 206 ? 22.839 -3.336 -16.937 1.00 55.38 206 PRO A N 1
ATOM 1623 C CA . PRO A 1 206 ? 24.197 -3.827 -16.714 1.00 55.38 206 PRO A CA 1
ATOM 1624 C C . PRO A 1 206 ? 24.233 -5.358 -16.568 1.00 55.38 206 PRO A C 1
ATOM 1626 O O . PRO A 1 20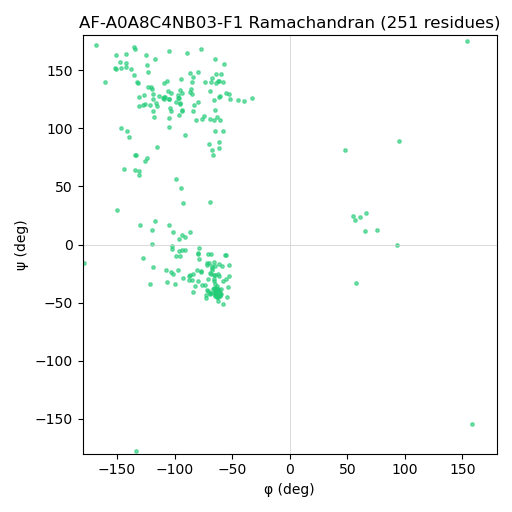6 ? 25.212 -6.001 -16.941 1.00 55.38 206 PRO A O 1
ATOM 1629 N N . PHE A 1 207 ? 23.125 -5.960 -16.113 1.00 54.75 207 PHE A N 1
ATOM 1630 C CA . PHE A 1 207 ? 22.945 -7.406 -16.019 1.00 54.75 207 PHE A CA 1
ATOM 1631 C C . PHE A 1 207 ? 22.926 -8.130 -17.375 1.00 54.75 207 PHE A C 1
ATOM 1633 O O . PHE A 1 207 ? 23.363 -9.275 -17.432 1.00 54.75 207 PHE A O 1
ATOM 1640 N N . LEU A 1 208 ? 22.483 -7.500 -18.471 1.00 57.56 208 LEU A N 1
ATOM 1641 C CA . LEU A 1 208 ? 22.525 -8.106 -19.812 1.00 57.56 208 LEU A CA 1
ATOM 1642 C C . LEU A 1 208 ? 23.957 -8.180 -20.350 1.00 57.56 208 LEU A C 1
ATOM 1644 O O . LEU A 1 208 ? 24.341 -9.193 -20.930 1.00 57.56 208 LEU A O 1
ATOM 1648 N N . LEU A 1 209 ? 24.769 -7.149 -20.099 1.00 65.50 209 LEU A N 1
ATOM 1649 C CA . LEU A 1 209 ? 26.191 -7.149 -20.459 1.00 65.50 209 LEU A CA 1
ATOM 1650 C C . LEU A 1 209 ? 26.987 -8.138 -19.606 1.00 65.50 209 LEU A C 1
ATOM 1652 O O . LEU A 1 209 ? 27.807 -8.879 -20.142 1.00 65.50 209 LEU A O 1
ATOM 1656 N N . LEU A 1 210 ? 26.705 -8.208 -18.302 1.00 68.38 210 LEU A N 1
ATOM 1657 C CA . LEU A 1 210 ? 27.299 -9.212 -17.417 1.00 68.38 210 LEU A CA 1
ATOM 1658 C C . LEU A 1 210 ? 26.868 -10.634 -17.803 1.00 68.38 210 LEU A C 1
ATOM 1660 O O . LEU A 1 210 ? 27.700 -11.537 -17.827 1.00 68.38 210 LEU A O 1
ATOM 1664 N N . GLY A 1 211 ? 25.601 -10.835 -18.173 1.00 75.25 211 GLY A N 1
ATOM 1665 C CA . GLY A 1 211 ? 25.091 -12.113 -18.670 1.00 75.25 211 GLY A CA 1
ATOM 1666 C C . GLY A 1 211 ? 25.771 -12.550 -19.970 1.00 75.25 211 GLY A C 1
ATOM 1667 O O . GLY A 1 211 ? 26.271 -13.671 -20.052 1.00 75.25 211 GLY A O 1
ATOM 1668 N N . LEU A 1 212 ? 25.874 -11.653 -20.956 1.00 78.12 212 LEU A N 1
ATOM 1669 C CA . LEU A 1 212 ? 26.605 -11.895 -22.205 1.00 78.12 212 LEU A CA 1
ATOM 1670 C C . LEU A 1 212 ? 28.088 -12.185 -21.954 1.00 78.12 212 LEU A C 1
ATOM 1672 O O . LEU A 1 212 ? 28.636 -13.106 -22.553 1.00 78.12 212 LEU A O 1
ATOM 1676 N N . PHE A 1 213 ? 28.731 -11.459 -21.037 1.00 80.56 213 PHE A N 1
ATOM 1677 C CA . PHE A 1 213 ? 30.122 -11.704 -20.662 1.00 80.56 213 PHE A CA 1
ATOM 1678 C C . PHE A 1 213 ? 30.313 -13.091 -20.035 1.00 80.56 213 PHE A C 1
ATOM 1680 O O . PHE A 1 213 ? 31.225 -13.817 -20.427 1.00 80.56 213 PHE A O 1
ATOM 1687 N N . MET A 1 214 ? 29.423 -13.511 -19.131 1.00 82.50 214 MET A N 1
ATOM 1688 C CA . MET A 1 214 ? 29.468 -14.850 -18.530 1.00 82.50 214 MET A CA 1
ATOM 1689 C C . MET A 1 214 ? 29.235 -15.955 -19.567 1.00 82.50 214 MET A C 1
ATOM 1691 O O . MET A 1 214 ? 29.941 -16.962 -19.555 1.00 82.50 214 MET A O 1
ATOM 1695 N N . ILE A 1 215 ? 28.307 -15.758 -20.507 1.00 85.62 215 ILE A N 1
ATOM 1696 C CA . ILE A 1 215 ? 28.068 -16.698 -21.611 1.00 85.62 215 ILE A CA 1
ATOM 1697 C C . ILE A 1 215 ? 29.308 -16.799 -22.509 1.00 85.62 215 ILE A C 1
ATOM 1699 O O . ILE A 1 215 ? 29.747 -17.904 -22.827 1.00 85.62 215 ILE A O 1
ATOM 1703 N N . LEU A 1 216 ? 29.924 -15.670 -22.869 1.00 84.88 216 LEU A N 1
ATOM 1704 C CA . LEU A 1 216 ? 31.150 -15.639 -23.672 1.00 84.88 216 LEU A CA 1
ATOM 1705 C C . LEU A 1 216 ? 32.335 -16.295 -22.951 1.00 84.88 216 LEU A C 1
ATOM 1707 O O . LEU A 1 216 ? 33.118 -17.000 -23.590 1.00 84.88 216 LEU A O 1
ATOM 1711 N N . LEU A 1 217 ? 32.452 -16.126 -21.631 1.00 85.00 21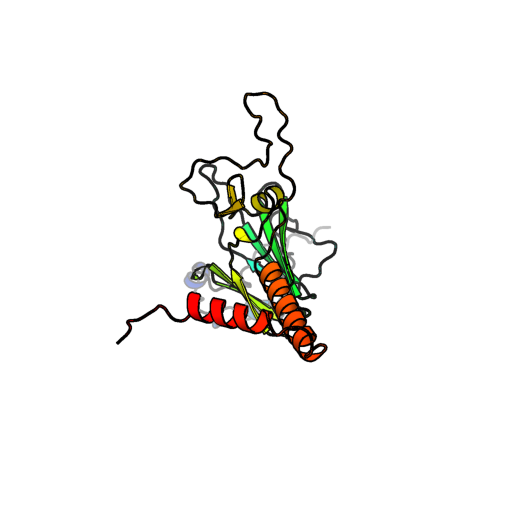7 LEU A N 1
ATOM 1712 C CA . LEU A 1 217 ? 33.449 -16.831 -20.824 1.00 85.00 217 LEU A CA 1
ATOM 1713 C C . LEU A 1 217 ? 33.225 -18.347 -20.847 1.00 85.00 217 LEU A C 1
ATOM 1715 O O . LEU A 1 217 ? 34.177 -19.093 -21.072 1.00 85.00 217 LEU A O 1
ATOM 1719 N N . VAL A 1 218 ? 31.984 -18.812 -20.678 1.00 86.69 218 VAL A N 1
ATOM 1720 C CA . VAL A 1 218 ? 31.655 -20.246 -20.748 1.00 86.69 218 VAL A CA 1
ATOM 1721 C C . VAL A 1 218 ? 31.959 -20.807 -22.138 1.00 86.69 218 VAL A C 1
ATOM 1723 O O . VAL A 1 218 ? 32.615 -21.841 -22.244 1.00 86.69 218 VAL A O 1
ATOM 1726 N N . ILE A 1 219 ? 31.567 -20.106 -23.205 1.00 85.00 219 ILE A N 1
ATOM 1727 C CA . ILE A 1 219 ? 31.861 -20.506 -24.588 1.00 85.00 219 ILE A CA 1
ATOM 1728 C C . ILE A 1 219 ? 33.375 -20.573 -24.825 1.00 85.00 219 ILE A C 1
ATOM 1730 O O . ILE A 1 219 ? 33.857 -21.559 -25.377 1.00 85.00 219 ILE A O 1
ATOM 1734 N N . SER A 1 220 ? 34.146 -19.583 -24.364 1.00 80.94 220 SER A N 1
ATOM 1735 C CA . SER A 1 220 ? 35.612 -19.581 -24.477 1.00 80.94 220 SER A CA 1
ATOM 1736 C C . SER A 1 220 ? 36.252 -20.779 -23.757 1.00 80.94 220 SER A C 1
ATOM 1738 O O . SER A 1 220 ? 37.109 -21.473 -24.315 1.00 80.94 220 SER A O 1
ATOM 1740 N N . VAL A 1 221 ? 35.789 -21.103 -22.546 1.00 81.81 221 VAL A N 1
ATOM 1741 C CA . VAL A 1 221 ? 36.264 -22.270 -21.779 1.00 81.81 221 VAL A CA 1
ATOM 1742 C C . VAL A 1 221 ? 35.886 -23.593 -22.459 1.00 81.81 221 VAL A C 1
ATOM 1744 O O . VAL A 1 221 ? 36.671 -24.540 -22.461 1.00 81.81 221 VAL A O 1
ATOM 1747 N N . VAL A 1 222 ? 34.706 -23.682 -23.072 1.00 83.56 222 VAL A N 1
ATOM 1748 C CA . VAL A 1 222 ? 34.263 -24.888 -23.788 1.00 83.56 222 VAL A CA 1
ATOM 1749 C C . VAL A 1 222 ? 35.027 -25.065 -25.105 1.00 83.56 222 VAL A C 1
ATOM 1751 O O . VAL A 1 222 ? 35.499 -26.164 -25.393 1.00 83.56 222 VAL A O 1
ATOM 1754 N N . LEU A 1 223 ? 35.233 -23.994 -25.875 1.00 74.25 223 LEU A N 1
ATOM 1755 C CA . LEU A 1 223 ? 35.998 -24.023 -27.127 1.00 74.25 223 LEU A CA 1
ATOM 1756 C C . LEU A 1 223 ? 37.471 -24.386 -26.900 1.00 74.25 223 LEU A C 1
ATOM 1758 O O . LEU A 1 223 ? 38.029 -25.179 -27.657 1.00 74.25 223 LEU A O 1
ATOM 1762 N N . THR A 1 224 ? 38.087 -23.878 -25.827 1.00 68.75 224 THR A N 1
ATOM 1763 C CA . THR A 1 224 ? 39.461 -24.257 -25.447 1.00 68.75 224 THR A CA 1
ATOM 1764 C C . THR A 1 224 ? 39.583 -25.726 -25.030 1.00 68.75 224 THR A C 1
ATOM 1766 O O . THR A 1 224 ? 40.647 -26.314 -25.211 1.00 68.75 224 THR A O 1
ATOM 1769 N N . ARG A 1 225 ? 38.505 -26.350 -24.532 1.00 67.94 225 ARG A N 1
ATOM 1770 C CA . ARG A 1 225 ? 38.462 -27.791 -24.219 1.00 67.94 225 ARG A CA 1
ATOM 1771 C C . ARG A 1 225 ? 38.172 -28.675 -25.430 1.00 67.94 225 ARG A C 1
ATOM 1773 O O . ARG A 1 225 ? 38.711 -29.773 -25.506 1.00 67.94 225 ARG A O 1
ATOM 1780 N N . LEU A 1 226 ? 37.327 -28.224 -26.355 1.00 69.69 226 LEU A N 1
ATOM 1781 C CA . LEU A 1 226 ? 36.915 -29.025 -27.512 1.00 69.69 226 LEU A CA 1
ATOM 1782 C C . LEU A 1 226 ? 37.964 -29.040 -28.630 1.00 69.69 226 LEU A C 1
ATOM 1784 O O . LEU A 1 226 ? 38.075 -30.042 -29.330 1.00 69.69 226 LEU A O 1
ATOM 1788 N N . TRP A 1 227 ? 38.742 -27.967 -28.805 1.00 55.12 227 TRP A N 1
ATOM 1789 C CA . TRP A 1 227 ? 39.765 -27.858 -29.855 1.00 55.12 227 TRP A CA 1
ATOM 1790 C C . TRP A 1 227 ? 41.145 -27.496 -29.266 1.00 55.12 227 TRP A C 1
ATOM 1792 O O . TRP A 1 227 ? 41.642 -26.383 -29.460 1.00 55.12 227 TRP A O 1
ATOM 1802 N N . PRO A 1 228 ? 41.818 -28.433 -28.568 1.00 57.03 228 PRO A N 1
ATOM 1803 C CA . PRO A 1 228 ? 43.112 -28.168 -27.931 1.00 57.03 228 PRO A CA 1
ATOM 1804 C C . PRO A 1 228 ? 44.258 -27.916 -28.931 1.00 57.03 228 PRO A C 1
ATOM 1806 O O . PRO A 1 228 ? 45.271 -27.318 -28.576 1.00 57.03 228 PRO A O 1
ATOM 1809 N N . HIS A 1 229 ? 44.112 -28.318 -30.199 1.00 53.69 229 HIS A N 1
ATOM 1810 C CA . HIS A 1 229 ? 45.224 -28.359 -31.157 1.00 53.69 229 HIS A CA 1
ATOM 1811 C C . HIS A 1 229 ? 45.427 -27.116 -32.042 1.00 53.69 229 HIS A C 1
ATOM 1813 O O . HIS A 1 229 ? 46.279 -27.155 -32.930 1.00 53.69 229 HIS A O 1
ATOM 1819 N N . ARG A 1 230 ? 44.719 -25.994 -31.822 1.00 51.69 230 ARG A N 1
ATOM 1820 C CA . ARG A 1 230 ? 44.894 -24.795 -32.678 1.00 51.69 230 ARG A CA 1
ATOM 1821 C C . ARG A 1 230 ? 45.129 -23.446 -31.996 1.00 51.69 230 ARG A C 1
ATOM 1823 O O . ARG A 1 230 ? 45.058 -22.424 -32.670 1.00 51.69 230 ARG A O 1
ATOM 1830 N N . HIS A 1 231 ? 45.507 -23.404 -30.717 1.00 50.44 231 HIS A N 1
ATOM 1831 C CA . HIS A 1 231 ? 45.764 -22.126 -30.033 1.00 50.44 231 HIS A CA 1
ATOM 1832 C C . HIS A 1 231 ? 47.050 -22.095 -29.194 1.00 50.44 231 HIS A C 1
ATOM 1834 O O . HIS A 1 231 ? 47.028 -21.832 -27.997 1.00 50.44 231 HIS A O 1
ATOM 1840 N N . VAL A 1 232 ? 48.207 -22.224 -29.852 1.00 52.41 232 VAL A N 1
ATOM 1841 C CA . VAL A 1 232 ? 49.503 -21.823 -29.259 1.00 52.41 232 VAL A CA 1
ATOM 1842 C C . VAL A 1 232 ? 49.620 -20.284 -29.129 1.00 52.41 232 VAL A C 1
ATOM 1844 O O . VAL A 1 232 ? 50.412 -19.781 -28.335 1.00 52.41 232 VAL A O 1
ATOM 1847 N N . TYR A 1 233 ? 48.772 -19.508 -29.821 1.00 52.34 233 TYR A N 1
ATOM 1848 C CA . TYR A 1 233 ? 48.803 -18.035 -29.792 1.00 52.34 233 TYR A CA 1
ATOM 1849 C C . TYR A 1 233 ? 47.891 -17.375 -28.738 1.00 52.34 233 TYR A C 1
ATOM 1851 O O . TYR A 1 233 ? 48.234 -16.308 -28.232 1.00 52.34 233 TYR A O 1
ATOM 1859 N N . ALA A 1 234 ? 46.771 -17.993 -28.340 1.00 54.22 234 ALA A N 1
ATOM 1860 C CA . ALA A 1 234 ? 45.816 -17.355 -27.418 1.00 54.22 234 ALA A CA 1
ATOM 1861 C C . ALA A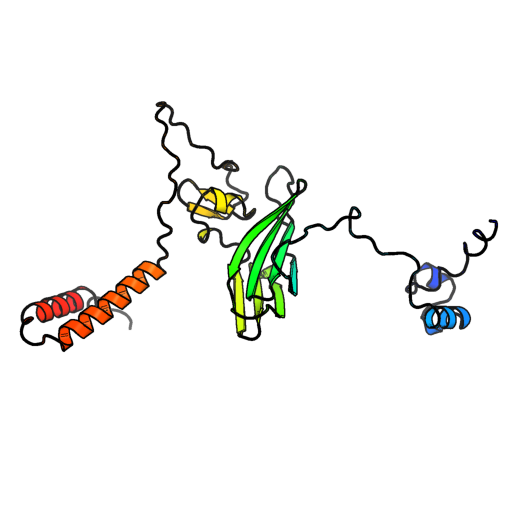 1 234 ? 46.294 -17.365 -25.953 1.00 54.22 234 ALA A C 1
ATOM 1863 O O . ALA A 1 234 ? 46.106 -16.386 -25.233 1.00 54.22 234 ALA A O 1
ATOM 1864 N N . GLY A 1 235 ? 46.999 -18.420 -25.523 1.00 54.47 235 GLY A N 1
ATOM 1865 C CA . GLY A 1 235 ? 47.550 -18.509 -24.164 1.00 54.47 235 GLY A CA 1
ATOM 1866 C C . GLY A 1 235 ? 48.574 -17.412 -23.835 1.00 54.47 235 GLY A C 1
ATOM 1867 O O . GLY A 1 235 ? 48.687 -16.999 -22.682 1.00 54.47 235 GLY A O 1
ATOM 1868 N N . ARG A 1 236 ? 49.278 -16.875 -24.844 1.00 53.75 236 ARG A N 1
ATOM 1869 C CA . ARG A 1 236 ? 50.216 -15.751 -24.668 1.00 53.75 236 ARG A CA 1
ATOM 1870 C C . ARG A 1 236 ? 49.497 -14.419 -24.448 1.00 53.75 236 ARG A C 1
ATOM 1872 O O . ARG A 1 236 ? 49.969 -13.611 -23.656 1.00 53.75 236 ARG A O 1
ATOM 1879 N N . ILE A 1 237 ? 48.342 -14.221 -25.083 1.00 58.56 237 ILE A N 1
ATOM 1880 C CA . ILE A 1 237 ? 47.538 -12.999 -24.949 1.00 58.56 237 ILE A CA 1
ATOM 1881 C C . ILE A 1 237 ? 46.867 -12.952 -23.574 1.00 58.56 237 ILE A C 1
ATOM 1883 O O . ILE A 1 237 ? 46.981 -11.945 -22.883 1.00 58.56 237 ILE A O 1
ATOM 1887 N N . TYR A 1 238 ? 46.253 -14.050 -23.120 1.00 52.72 238 TYR A N 1
ATOM 1888 C CA . TYR A 1 238 ? 45.646 -14.101 -21.783 1.00 52.72 238 TYR A CA 1
ATOM 1889 C C . TYR A 1 238 ? 46.676 -13.898 -20.660 1.00 52.72 238 TYR A C 1
ATOM 1891 O O . TYR A 1 238 ? 46.407 -13.162 -19.711 1.00 52.72 238 TYR A O 1
ATOM 1899 N N . ARG A 1 239 ? 47.884 -14.469 -20.792 1.00 53.66 239 ARG A N 1
ATOM 1900 C CA . ARG A 1 239 ? 48.983 -14.255 -19.833 1.00 53.66 239 ARG A CA 1
ATOM 1901 C C . ARG A 1 239 ? 49.468 -12.802 -19.815 1.00 53.66 239 ARG A C 1
ATOM 1903 O O . ARG A 1 239 ? 49.740 -12.270 -18.744 1.00 53.66 239 ARG A O 1
ATOM 1910 N N . TRP A 1 240 ? 49.528 -12.158 -20.981 1.00 55.91 240 TRP A N 1
ATOM 1911 C CA . TRP A 1 240 ? 49.924 -10.756 -21.108 1.00 55.91 240 TRP A CA 1
ATOM 1912 C C . TRP A 1 240 ? 48.860 -9.791 -20.561 1.00 55.91 240 TRP A C 1
ATOM 1914 O O . TRP A 1 240 ? 49.204 -8.847 -19.857 1.00 55.91 240 TRP A O 1
ATOM 1924 N N . ILE A 1 241 ? 47.569 -10.053 -20.798 1.00 60.44 241 ILE A N 1
ATOM 1925 C CA . ILE A 1 241 ? 46.462 -9.258 -20.234 1.00 60.44 241 ILE A CA 1
ATOM 1926 C C . ILE A 1 241 ? 46.431 -9.383 -18.703 1.00 60.44 241 ILE A C 1
ATOM 1928 O O . ILE A 1 241 ? 46.284 -8.374 -18.015 1.00 60.44 241 ILE A O 1
ATOM 1932 N N . TRP A 1 242 ? 46.636 -10.588 -18.154 1.00 54.84 242 TRP A N 1
ATOM 1933 C CA . TRP A 1 242 ? 46.662 -10.808 -16.703 1.00 54.84 242 TRP A CA 1
ATOM 1934 C C . TRP A 1 242 ? 47.837 -10.083 -16.023 1.00 54.84 242 TRP A C 1
ATOM 1936 O O . TRP A 1 242 ? 47.634 -9.383 -15.033 1.00 54.84 242 TRP A O 1
ATOM 1946 N N . GLN A 1 243 ? 49.042 -10.149 -16.605 1.00 54.97 243 GLN A N 1
ATOM 1947 C CA . GLN A 1 243 ? 50.223 -9.429 -16.099 1.00 54.97 243 GLN A CA 1
ATOM 1948 C C . GLN A 1 243 ? 50.131 -7.902 -16.253 1.00 54.97 243 GLN A C 1
ATOM 1950 O O . GLN A 1 243 ? 50.772 -7.170 -15.503 1.00 54.97 243 GLN A O 1
ATOM 1955 N N . ARG A 1 244 ? 49.347 -7.395 -17.212 1.00 55.41 244 ARG A N 1
ATOM 1956 C CA . ARG A 1 244 ? 49.214 -5.948 -17.435 1.00 55.41 244 ARG A CA 1
ATOM 1957 C C . ARG A 1 244 ? 48.121 -5.295 -16.585 1.00 55.41 244 ARG A C 1
ATOM 1959 O O . ARG A 1 244 ? 48.240 -4.111 -16.295 1.00 55.41 244 ARG A O 1
ATOM 1966 N N . HIS A 1 245 ? 47.086 -6.040 -16.185 1.00 55.47 245 HIS A N 1
ATOM 1967 C CA . HIS A 1 245 ? 45.943 -5.484 -15.447 1.00 55.47 245 HIS A CA 1
ATOM 1968 C C . HIS A 1 245 ? 45.869 -5.856 -13.961 1.00 55.47 245 HIS A C 1
ATOM 1970 O O . HIS A 1 245 ? 45.229 -5.120 -13.217 1.00 55.47 245 HIS A O 1
ATOM 1976 N N . PHE A 1 246 ? 46.501 -6.947 -13.509 1.00 52.62 246 PHE A N 1
ATOM 1977 C CA . PHE A 1 246 ? 46.292 -7.451 -12.142 1.00 52.62 246 PHE A CA 1
ATOM 1978 C C . PHE A 1 246 ? 47.546 -7.509 -11.255 1.00 52.62 246 PHE A C 1
ATOM 1980 O O . PHE A 1 246 ? 47.431 -7.875 -10.091 1.00 52.62 246 PHE A O 1
ATOM 1987 N N . THR A 1 247 ? 48.729 -7.112 -11.741 1.00 48.53 247 THR A N 1
ATOM 1988 C CA . THR A 1 247 ? 49.981 -7.154 -10.948 1.00 48.53 247 THR A CA 1
ATOM 1989 C C . THR A 1 247 ? 50.638 -5.796 -10.688 1.00 48.53 247 THR A C 1
ATOM 1991 O O . THR A 1 247 ? 51.813 -5.743 -10.340 1.00 48.53 247 THR A O 1
ATOM 1994 N N . THR A 1 248 ? 49.904 -4.686 -10.793 1.00 51.12 248 THR A N 1
ATOM 1995 C CA . THR A 1 248 ? 50.401 -3.370 -10.354 1.00 51.12 248 THR A CA 1
ATOM 1996 C C . THR A 1 248 ? 49.467 -2.738 -9.332 1.00 51.12 248 THR A C 1
ATOM 1998 O O . THR A 1 248 ? 48.744 -1.800 -9.652 1.00 51.12 248 THR A O 1
ATOM 2001 N N . HIS A 1 249 ? 49.502 -3.249 -8.103 1.00 38.94 249 HIS A N 1
ATOM 2002 C CA . HIS A 1 249 ? 49.273 -2.472 -6.881 1.00 38.94 249 HIS A CA 1
ATOM 2003 C C . HIS A 1 249 ? 50.255 -2.988 -5.818 1.00 38.94 249 HIS A C 1
ATOM 2005 O O . HIS A 1 249 ? 50.006 -4.036 -5.221 1.00 38.94 249 HIS A O 1
ATOM 2011 N N . PRO A 1 250 ? 51.407 -2.325 -5.618 1.00 47.44 250 PRO A N 1
ATOM 2012 C CA . PRO A 1 250 ? 52.091 -2.376 -4.341 1.00 47.44 250 PRO A CA 1
ATOM 2013 C C . PRO A 1 250 ? 51.394 -1.404 -3.369 1.00 47.44 250 PRO A C 1
ATOM 2015 O O . PRO A 1 250 ? 50.877 -0.376 -3.797 1.00 47.44 250 PRO A O 1
ATOM 2018 N N . ASP A 1 251 ? 51.416 -1.758 -2.087 1.00 44.16 251 ASP A N 1
ATOM 2019 C CA . ASP A 1 251 ? 50.948 -1.010 -0.906 1.00 44.16 251 ASP A CA 1
ATOM 2020 C C . ASP A 1 251 ? 49.525 -1.296 -0.414 1.00 44.16 251 ASP A C 1
ATOM 2022 O O . ASP A 1 251 ? 48.565 -0.604 -0.726 1.00 44.16 251 ASP A O 1
ATOM 2026 N N . PHE A 1 252 ? 49.445 -2.296 0.469 1.00 35.78 252 PHE A N 1
ATOM 2027 C CA . PHE A 1 252 ? 48.840 -2.147 1.796 1.00 35.78 252 PHE A CA 1
ATOM 2028 C C . PHE A 1 252 ? 49.606 -3.064 2.764 1.00 35.78 252 PHE A C 1
ATOM 2030 O O . PHE A 1 252 ? 49.426 -4.283 2.767 1.00 35.78 252 PHE A O 1
ATOM 2037 N N . ARG A 1 253 ? 50.524 -2.464 3.529 1.00 37.53 253 ARG A N 1
ATOM 2038 C CA . ARG A 1 253 ? 50.942 -2.953 4.846 1.00 37.53 253 ARG A CA 1
ATOM 2039 C C . ARG A 1 253 ? 50.079 -2.242 5.882 1.00 37.53 253 ARG A C 1
ATOM 2041 O O . ARG A 1 253 ? 49.792 -1.047 5.651 1.00 37.53 253 ARG A O 1
#

Secondary structure (DSSP, 8-state):
---SSSSSSSSTTSSS---HHHHHTT--STTSS-HHHHHHHHH--S-SS--PPGGGS-S---SS--EEEEEEPPPEE-STT--EEEEEEEEETTSEEEEEEEETTEEEEEEEEE--SS---EEEEEGGGTEEEEE-SS-EEEEES--GGG--SHHHHTTSTTEEE-SSSEEE--TT-------------TT--------------HHHHHHHHHHHHHHHHHHHHH-GGG-TTHHHHHHHHHHHHSS------

Solvent-accessible surface area (backbone atoms only — not comparable to full-atom values): 15935 Å² total; per-residue (Å²): 144,88,84,84,76,81,91,73,86,78,73,78,77,57,84,59,77,85,43,76,70,42,42,75,70,69,29,82,50,84,81,60,52,57,65,71,47,55,49,47,49,71,76,50,79,70,74,93,71,81,89,71,54,76,91,76,45,80,83,73,82,76,91,89,66,60,73,63,35,68,32,69,54,74,75,42,73,74,50,98,79,69,50,62,37,44,36,35,38,36,24,17,57,60,12,32,40,32,38,31,43,37,44,98,92,49,59,49,75,52,46,76,45,83,79,43,88,42,35,30,75,43,55,47,71,36,75,96,75,47,33,32,38,39,30,35,89,89,48,75,49,82,41,62,75,74,63,33,76,77,28,71,44,55,81,53,16,63,54,34,85,60,24,30,50,66,95,80,51,27,36,70,58,55,98,84,59,96,66,92,48,93,55,88,65,70,72,76,48,98,78,77,54,83,60,68,71,81,72,75,68,72,76,76,48,69,64,56,57,52,49,50,49,52,52,51,51,51,48,51,57,49,48,56,66,76,51,71,89,77,53,87,65,56,63,56,52,56,55,50,53,48,62,72,73,72,69,84,78,86,86,86,130

Organism: Eptatretus burgeri (NCBI:txid7764)

pLDDT: mean 76.29, std 20.23, range [29.78, 98.69]